Protein AF-A0A398DJ70-F1 (afdb_monomer)

pLDDT: mean 88.64, std 14.44, range [38.03, 98.56]

Organism: NCBI:txid2290917

Structure (mmCIF, N/CA/C/O backbone):
data_AF-A0A398DJ70-F1
#
_entry.id   AF-A0A398DJ70-F1
#
loop_
_atom_site.group_PDB
_atom_site.id
_atom_site.type_symbol
_atom_site.label_atom_id
_atom_site.label_alt_id
_atom_site.label_comp_id
_atom_site.label_asym_id
_atom_site.label_entity_id
_atom_site.label_seq_id
_atom_site.pdbx_PDB_ins_code
_atom_site.Cartn_x
_atom_site.Cartn_y
_atom_site.Cartn_z
_atom_site.occupancy
_atom_site.B_iso_or_equiv
_atom_site.auth_seq_id
_atom_site.auth_com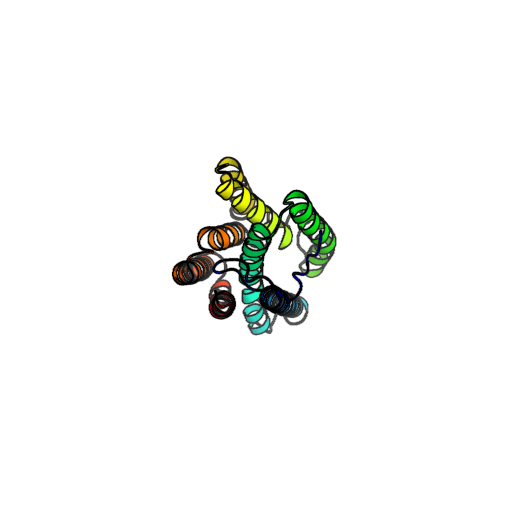p_id
_atom_site.auth_asym_id
_atom_site.auth_atom_id
_atom_site.pdbx_PDB_model_num
ATOM 1 N N . MET A 1 1 ? -34.533 -20.048 39.676 1.00 38.03 1 MET A N 1
ATOM 2 C CA . MET A 1 1 ? -34.667 -21.267 38.851 1.00 38.03 1 MET A CA 1
ATOM 3 C C . MET A 1 1 ? -34.946 -20.786 37.432 1.00 38.03 1 MET A C 1
ATOM 5 O O . MET A 1 1 ? -36.035 -20.296 37.192 1.00 38.03 1 MET A O 1
ATOM 9 N N . SER A 1 2 ? -33.895 -20.448 36.672 1.00 39.00 2 SER A N 1
ATOM 10 C CA . SER A 1 2 ? -33.365 -21.271 35.558 1.00 39.00 2 SER A CA 1
ATOM 11 C C . SER A 1 2 ? -34.455 -21.517 34.502 1.00 39.00 2 SER A C 1
ATOM 13 O O . SER A 1 2 ? -35.429 -22.185 34.813 1.00 39.00 2 SER A O 1
ATOM 15 N N . THR A 1 3 ? -34.379 -20.993 33.280 1.00 38.25 3 THR A N 1
ATOM 16 C CA . THR A 1 3 ? -33.279 -21.229 32.332 1.00 38.25 3 THR A CA 1
ATOM 17 C C . THR A 1 3 ? -33.272 -20.224 31.175 1.00 38.25 3 THR A C 1
ATOM 19 O O . THR A 1 3 ? -34.306 -19.892 30.604 1.00 38.25 3 THR A O 1
ATOM 22 N N . LEU A 1 4 ? -32.053 -19.819 30.822 1.00 45.38 4 LEU A N 1
ATOM 23 C CA . LEU A 1 4 ? -31.610 -19.278 29.538 1.00 45.38 4 LEU A CA 1
ATOM 24 C C . LEU A 1 4 ? -32.081 -20.155 28.365 1.00 45.38 4 LEU A C 1
ATOM 26 O O . LEU A 1 4 ? -32.109 -21.373 28.520 1.00 45.38 4 LEU A O 1
ATOM 30 N N . THR A 1 5 ? -32.320 -19.559 27.193 1.00 39.38 5 THR A N 1
ATOM 31 C CA . THR A 1 5 ? -31.649 -19.922 25.923 1.00 39.38 5 THR A CA 1
ATOM 32 C C . THR A 1 5 ? -31.925 -18.819 24.897 1.00 39.38 5 THR A C 1
ATOM 34 O O . THR A 1 5 ? -32.971 -18.786 24.260 1.00 39.38 5 THR A O 1
ATOM 37 N N . ASN A 1 6 ? -30.963 -17.903 24.774 1.00 45.06 6 ASN A N 1
ATOM 38 C CA . ASN A 1 6 ? -30.659 -17.235 23.513 1.00 45.06 6 ASN A CA 1
ATOM 39 C C . ASN A 1 6 ? -29.860 -18.229 22.669 1.00 45.06 6 ASN A C 1
ATOM 41 O O . ASN A 1 6 ? -28.847 -18.720 23.166 1.00 45.06 6 ASN A O 1
ATOM 45 N N . ALA A 1 7 ? -30.278 -18.488 21.434 1.00 46.16 7 ALA A N 1
ATOM 46 C CA . ALA A 1 7 ? -29.405 -18.944 20.353 1.00 46.16 7 ALA A CA 1
ATOM 47 C C . ALA A 1 7 ? -30.202 -18.963 19.042 1.00 46.16 7 ALA A C 1
ATOM 49 O O . ALA A 1 7 ? -30.671 -20.021 18.643 1.00 46.16 7 ALA A O 1
ATOM 50 N N . ASP A 1 8 ? -30.389 -17.796 18.418 1.00 38.97 8 ASP A N 1
ATOM 51 C CA . ASP A 1 8 ? -30.544 -17.715 16.954 1.00 38.97 8 ASP A CA 1
ATOM 52 C C . ASP A 1 8 ? -30.334 -16.286 16.415 1.00 38.97 8 ASP A C 1
ATOM 54 O O . ASP A 1 8 ? -31.054 -15.792 15.551 1.00 38.97 8 ASP A O 1
ATOM 58 N N . GLU A 1 9 ? -29.309 -15.592 16.919 1.00 39.88 9 GLU A N 1
ATOM 59 C CA . GLU A 1 9 ? -28.794 -14.412 16.219 1.00 39.88 9 GLU A CA 1
ATOM 60 C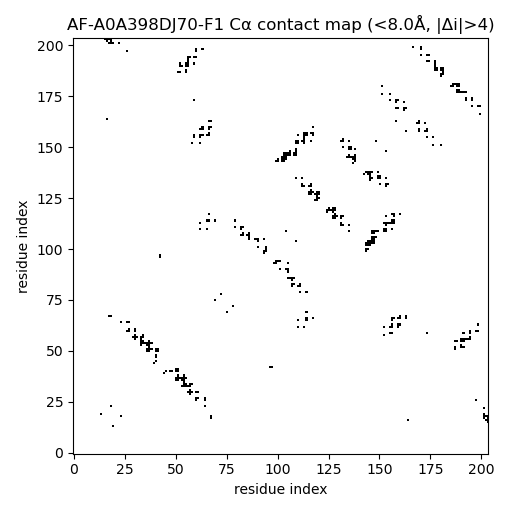 C . GLU A 1 9 ? -27.699 -14.868 15.248 1.00 39.88 9 GLU A C 1
ATOM 62 O O . GLU A 1 9 ? -26.561 -15.146 15.634 1.00 39.88 9 GLU A O 1
ATOM 67 N N . GLY A 1 10 ? -28.087 -14.986 13.972 1.00 39.38 10 GLY A N 1
ATOM 68 C CA . GLY A 1 10 ? -27.178 -15.029 12.825 1.00 39.38 10 GLY A CA 1
ATOM 69 C C . GLY A 1 10 ? -26.239 -13.812 12.790 1.00 39.38 10 GLY A C 1
ATOM 70 O O . GLY A 1 10 ? -26.348 -12.925 13.637 1.00 39.38 10 GLY A O 1
ATOM 71 N N . PRO A 1 11 ? -25.280 -13.774 11.844 1.00 42.38 11 PRO A N 1
ATOM 72 C CA . PRO A 1 11 ? -24.047 -13.005 11.966 1.00 42.38 11 PRO A CA 1
ATOM 73 C C . PRO A 1 11 ? -24.349 -11.561 12.346 1.00 42.38 11 PRO A C 1
ATOM 75 O O . PRO A 1 11 ? -25.010 -10.831 11.607 1.00 42.38 11 PRO A O 1
ATOM 78 N N . SER A 1 12 ? -23.865 -11.198 13.531 1.00 44.19 12 SER A N 1
ATOM 79 C CA . SER A 1 12 ? -23.967 -9.870 14.103 1.00 44.19 12 SER A CA 1
ATOM 80 C C . SER A 1 12 ? -23.630 -8.833 13.039 1.00 44.19 12 SER A C 1
ATOM 82 O O . SER A 1 12 ? -22.520 -8.791 12.507 1.00 44.19 12 SER A O 1
ATOM 84 N N . SER A 1 13 ? -24.616 -8.002 12.709 1.00 41.84 13 SER A N 1
ATOM 85 C CA . SER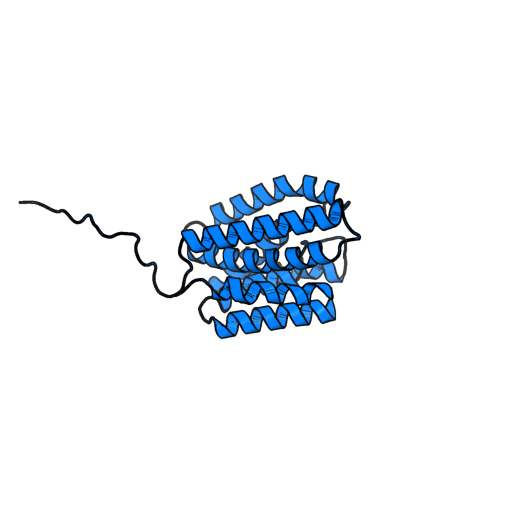 A 1 13 ? -24.428 -6.800 11.911 1.00 41.84 13 SER A CA 1
ATOM 86 C C . SER A 1 13 ? -23.450 -5.893 12.660 1.00 41.84 13 SER A C 1
ATOM 88 O O . SER A 1 13 ? -23.836 -5.126 13.546 1.00 41.84 13 SER A O 1
ATOM 90 N N . LEU A 1 14 ? -22.161 -6.051 12.363 1.00 48.78 14 LEU A N 1
ATOM 91 C CA . LEU A 1 14 ? -21.089 -5.198 12.853 1.00 48.78 14 LEU A CA 1
ATOM 92 C C . LEU A 1 14 ? -21.405 -3.767 12.403 1.00 48.78 14 LEU A C 1
ATOM 94 O O . LEU A 1 14 ? -21.634 -3.513 11.223 1.00 48.78 14 LEU A O 1
ATOM 98 N N . GLY A 1 15 ? -21.511 -2.861 13.374 1.00 47.44 15 GLY A N 1
ATOM 99 C CA . GLY A 1 15 ? -22.123 -1.546 13.211 1.00 47.44 15 GLY A CA 1
ATOM 100 C C . GLY A 1 15 ? -21.574 -0.704 12.054 1.00 47.44 15 GLY A C 1
ATOM 101 O O . GLY A 1 15 ? -20.368 -0.629 11.834 1.00 47.44 15 GLY A O 1
ATOM 102 N N . ASN A 1 16 ? -22.511 -0.036 11.373 1.00 58.88 16 ASN A N 1
ATOM 103 C CA . ASN A 1 16 ? -22.362 1.062 10.418 1.00 58.88 16 ASN A CA 1
ATOM 104 C C . ASN A 1 16 ? -21.069 1.057 9.591 1.00 58.88 16 ASN A C 1
ATOM 106 O O . ASN A 1 16 ? -20.098 1.759 9.884 1.00 58.88 16 ASN A O 1
ATOM 110 N N . GLY A 1 17 ? -21.125 0.365 8.456 1.00 61.00 17 GLY A N 1
ATOM 111 C CA . GLY A 1 17 ? -20.328 0.749 7.304 1.00 61.00 17 GLY A CA 1
ATOM 112 C C . GLY A 1 17 ? -19.040 0.011 7.009 1.00 61.00 17 GLY A C 1
ATOM 113 O O . GLY A 1 17 ? -18.288 0.447 6.129 1.00 61.00 17 GLY A O 1
ATOM 114 N N . GLN A 1 18 ? -18.803 -1.091 7.710 1.00 72.44 18 GLN A N 1
ATOM 115 C CA . GLN A 1 18 ? -17.698 -2.003 7.452 1.00 72.44 18 GLN A CA 1
ATOM 116 C C . GLN A 1 18 ? -18.109 -3.102 6.458 1.00 72.44 18 GLN A C 1
ATOM 118 O O . GLN A 1 18 ? -19.253 -3.550 6.488 1.00 72.44 18 GLN A O 1
ATOM 123 N N . PRO A 1 19 ? -17.196 -3.557 5.577 1.00 80.25 19 PRO A N 1
ATOM 124 C CA . PRO A 1 19 ? -17.476 -4.695 4.713 1.00 80.25 19 PRO A CA 1
ATOM 125 C C . PRO A 1 19 ? -17.696 -5.949 5.560 1.00 80.25 19 PRO A C 1
ATOM 127 O O . PRO A 1 19 ? -16.948 -6.204 6.506 1.00 80.25 19 PRO A O 1
ATOM 130 N N . THR A 1 20 ? -18.679 -6.765 5.181 1.00 84.50 20 THR A N 1
ATOM 131 C CA . THR A 1 20 ? -18.859 -8.103 5.767 1.00 84.50 20 THR A CA 1
ATOM 132 C C . THR A 1 20 ? -17.614 -8.971 5.538 1.00 84.50 20 THR A C 1
ATOM 134 O O . THR A 1 20 ? -16.797 -8.691 4.654 1.00 84.50 20 THR A O 1
ATOM 137 N N . LEU A 1 21 ? -17.461 -10.055 6.307 1.00 85.50 21 LEU A N 1
ATOM 138 C CA . LEU A 1 21 ? -16.335 -10.984 6.135 1.00 85.50 21 LEU A CA 1
ATOM 139 C C . LEU A 1 21 ? -16.267 -11.546 4.707 1.00 85.50 21 LEU A C 1
ATOM 141 O O . LEU A 1 21 ? -15.200 -11.523 4.100 1.00 85.50 21 LEU A O 1
ATOM 145 N N . GLU A 1 22 ? -17.408 -11.944 4.140 1.00 86.56 22 GLU A N 1
ATOM 146 C CA . GLU A 1 22 ? -17.491 -12.461 2.768 1.00 86.56 22 GLU A CA 1
ATOM 147 C C . GLU A 1 22 ? -17.035 -11.426 1.731 1.00 86.56 22 GLU A C 1
ATOM 149 O O . GLU A 1 22 ? -16.245 -11.734 0.839 1.00 86.56 22 GLU A O 1
ATOM 154 N N . GLN A 1 23 ? -17.467 -10.171 1.874 1.00 87.44 23 GLN A N 1
ATOM 155 C CA . GLN A 1 23 ? -17.042 -9.078 0.991 1.00 87.44 23 GLN A CA 1
ATOM 156 C C . GLN A 1 23 ? -15.553 -8.779 1.141 1.00 87.44 23 GLN A C 1
ATOM 158 O O . GLN A 1 23 ? -14.853 -8.563 0.154 1.00 87.44 23 GLN A O 1
ATOM 163 N N . SER A 1 24 ? -15.054 -8.788 2.375 1.00 89.06 24 SER A N 1
ATOM 164 C CA . SER A 1 24 ? -13.638 -8.604 2.675 1.00 89.06 24 SER A CA 1
ATOM 165 C C . SER A 1 24 ? -12.791 -9.691 2.001 1.00 89.06 24 SER A C 1
ATOM 167 O O . SER A 1 24 ? -11.766 -9.398 1.380 1.00 89.06 24 SER A O 1
ATOM 169 N N . ASP A 1 25 ? -13.229 -10.944 2.061 1.00 91.06 25 ASP A N 1
ATOM 170 C CA . ASP A 1 25 ? -12.518 -12.060 1.446 1.00 91.06 25 ASP A CA 1
ATOM 171 C C . ASP A 1 25 ? -12.607 -12.031 -0.085 1.00 91.06 25 ASP A C 1
ATOM 173 O O . ASP A 1 25 ? -11.588 -12.226 -0.752 1.00 91.06 25 ASP A O 1
ATOM 177 N N . ALA A 1 26 ? -13.757 -11.653 -0.652 1.00 90.75 26 ALA A N 1
ATOM 178 C CA . ALA A 1 26 ? -13.900 -11.419 -2.089 1.00 90.75 26 ALA A CA 1
ATOM 179 C C . ALA A 1 26 ? -12.956 -10.310 -2.589 1.00 90.75 26 ALA A C 1
ATOM 181 O O . ALA A 1 26 ? -12.244 -10.495 -3.577 1.00 90.75 26 ALA A O 1
ATOM 182 N N . LEU A 1 27 ? -12.877 -9.176 -1.883 1.00 91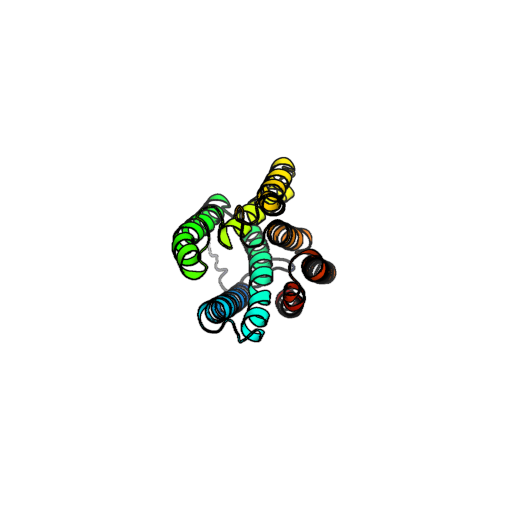.75 27 LEU A N 1
ATOM 183 C CA . LEU A 1 27 ? -11.978 -8.074 -2.242 1.00 91.75 27 LEU A CA 1
ATOM 184 C C . LEU A 1 27 ? -10.499 -8.465 -2.122 1.00 91.75 27 LEU A C 1
ATOM 186 O O . LEU A 1 27 ? -9.702 -8.097 -2.987 1.00 91.75 27 LEU A O 1
ATOM 190 N N . LYS A 1 28 ? -10.118 -9.237 -1.092 1.00 91.62 28 LYS A N 1
ATOM 191 C CA . LYS A 1 28 ? -8.754 -9.789 -0.979 1.00 91.62 28 LYS A CA 1
ATOM 192 C C . LYS A 1 28 ? -8.439 -10.705 -2.154 1.00 91.62 28 LYS A C 1
ATOM 194 O O . LYS A 1 28 ? -7.347 -10.611 -2.706 1.00 91.62 28 LYS A O 1
ATOM 199 N N . LEU A 1 29 ? -9.380 -11.563 -2.547 1.00 93.88 29 LEU A N 1
ATOM 200 C CA . LEU A 1 29 ? -9.194 -12.469 -3.674 1.00 93.88 29 LEU A CA 1
ATOM 201 C C . LEU A 1 29 ? -8.990 -11.692 -4.978 1.00 93.88 29 LEU A C 1
ATOM 203 O O . LEU A 1 29 ? -8.025 -11.958 -5.692 1.00 93.88 29 LEU A O 1
ATOM 207 N N . VAL A 1 30 ? -9.828 -10.686 -5.251 1.00 94.38 30 VAL A N 1
ATOM 208 C CA . VAL A 1 30 ? -9.666 -9.803 -6.420 1.00 94.38 30 VAL A CA 1
ATOM 209 C C . VAL A 1 30 ? -8.303 -9.110 -6.396 1.00 94.38 30 VAL A C 1
ATOM 211 O O . VAL A 1 30 ? -7.624 -9.072 -7.424 1.00 94.38 30 VAL A O 1
ATOM 214 N N . ALA A 1 31 ? -7.862 -8.611 -5.237 1.00 93.69 31 ALA A N 1
ATOM 215 C CA . ALA A 1 31 ? -6.554 -7.977 -5.090 1.00 93.69 31 ALA A CA 1
ATOM 216 C C . ALA A 1 31 ? -5.398 -8.952 -5.376 1.00 93.69 31 ALA A C 1
ATOM 218 O O . ALA A 1 31 ? -4.487 -8.618 -6.132 1.00 93.69 31 ALA A O 1
ATOM 219 N N . ILE A 1 32 ? -5.449 -10.169 -4.826 1.00 94.00 32 ILE A N 1
ATOM 220 C CA . ILE A 1 32 ? -4.421 -11.204 -5.017 1.00 94.00 32 ILE A CA 1
ATOM 221 C C . ILE A 1 32 ? -4.359 -11.653 -6.480 1.00 94.00 32 ILE A C 1
ATOM 223 O O . ILE A 1 32 ? -3.270 -11.721 -7.051 1.00 94.00 32 ILE A O 1
ATOM 227 N N . VAL A 1 33 ? -5.508 -11.923 -7.107 1.00 94.62 33 VAL A N 1
ATOM 228 C CA . VAL A 1 33 ? -5.575 -12.318 -8.522 1.00 94.62 33 VAL A CA 1
ATOM 229 C C . VAL A 1 33 ? -5.040 -11.200 -9.412 1.00 94.62 33 VAL A C 1
ATOM 231 O O . VAL A 1 33 ? -4.179 -11.451 -10.253 1.00 94.62 33 VAL A O 1
ATOM 234 N N . SER A 1 34 ? -5.468 -9.956 -9.183 1.00 93.19 34 SER A N 1
ATOM 235 C CA . SER A 1 34 ? -5.000 -8.799 -9.956 1.00 93.19 34 SER A CA 1
ATOM 236 C C . SER A 1 34 ? -3.490 -8.588 -9.803 1.00 93.19 34 SER A C 1
ATOM 238 O O . SER A 1 34 ? -2.802 -8.361 -10.794 1.00 93.19 34 SER A O 1
ATOM 240 N N . MET A 1 35 ? -2.949 -8.736 -8.587 1.00 94.06 35 MET A N 1
ATOM 241 C CA . MET A 1 35 ? -1.506 -8.635 -8.337 1.00 94.06 35 MET A CA 1
ATOM 242 C C . MET A 1 35 ? -0.720 -9.767 -9.005 1.00 94.06 35 MET A C 1
ATOM 244 O O . MET A 1 35 ? 0.365 -9.555 -9.538 1.00 94.06 35 MET A O 1
ATOM 248 N N . THR A 1 36 ? -1.275 -10.977 -9.008 1.00 91.12 36 THR A N 1
ATOM 249 C CA . THR A 1 36 ? -0.647 -12.128 -9.667 1.00 91.12 36 THR A CA 1
ATOM 250 C C . THR A 1 36 ? -0.585 -11.908 -11.176 1.00 91.12 36 THR A C 1
ATOM 252 O O . THR A 1 36 ? 0.466 -12.113 -11.777 1.00 91.12 36 THR A O 1
ATOM 255 N N . ILE A 1 37 ? -1.675 -11.420 -11.781 1.00 91.69 37 ILE A N 1
ATOM 256 C CA . ILE A 1 37 ? -1.716 -11.043 -13.202 1.00 91.69 37 ILE A CA 1
ATOM 257 C C . ILE A 1 37 ? -0.679 -9.955 -13.504 1.00 91.69 37 ILE A C 1
ATOM 259 O O . ILE A 1 37 ? 0.016 -10.051 -14.514 1.00 91.69 37 ILE A O 1
ATOM 263 N N . ASP A 1 38 ? -0.531 -8.961 -12.623 1.00 90.00 38 ASP A N 1
ATOM 264 C CA . ASP A 1 38 ? 0.481 -7.910 -12.762 1.00 90.00 38 ASP A CA 1
ATOM 265 C C . ASP A 1 38 ? 1.898 -8.474 -12.832 1.00 90.00 38 ASP A C 1
ATOM 267 O O . ASP A 1 38 ? 2.659 -8.133 -13.734 1.00 90.00 38 ASP A O 1
ATOM 271 N N . HIS A 1 39 ? 2.245 -9.346 -11.884 1.00 90.12 39 HIS A N 1
ATOM 272 C CA . HIS A 1 39 ? 3.583 -9.917 -11.773 1.00 90.12 39 HIS A CA 1
ATOM 273 C C . HIS A 1 39 ? 3.868 -10.863 -12.940 1.00 90.12 39 HIS A C 1
ATOM 275 O O . HIS A 1 39 ? 4.916 -10.765 -13.571 1.00 90.12 39 HIS A O 1
ATOM 281 N N . VAL A 1 40 ? 2.910 -11.726 -13.291 1.00 88.62 40 VAL A N 1
ATOM 282 C CA . VAL A 1 40 ? 3.004 -12.593 -14.473 1.00 88.62 40 VAL A CA 1
ATOM 283 C C . VAL A 1 40 ? 3.193 -11.756 -15.738 1.00 88.62 40 VAL A C 1
ATOM 285 O O . VAL A 1 40 ? 4.069 -12.060 -16.545 1.00 88.62 40 VAL A O 1
ATOM 288 N N . GLY A 1 41 ? 2.424 -10.677 -15.897 1.00 87.19 41 GLY A N 1
ATOM 289 C CA . GLY A 1 41 ? 2.556 -9.763 -17.026 1.00 87.19 41 GLY A CA 1
ATOM 290 C C . GLY A 1 41 ? 3.900 -9.044 -17.052 1.00 87.19 41 GLY A C 1
ATOM 291 O O . GLY A 1 41 ? 4.526 -8.964 -18.100 1.00 87.19 41 GLY A O 1
ATOM 292 N N . ALA A 1 42 ? 4.383 -8.567 -15.906 1.00 85.69 42 ALA A N 1
ATOM 293 C CA . ALA A 1 42 ? 5.660 -7.871 -15.811 1.00 85.69 42 ALA A CA 1
ATOM 294 C C . ALA A 1 42 ? 6.865 -8.782 -16.100 1.00 85.69 42 ALA A C 1
ATOM 296 O O . ALA A 1 42 ? 7.844 -8.316 -16.677 1.00 85.69 42 ALA A O 1
ATOM 297 N N . ILE A 1 43 ? 6.791 -10.060 -15.713 1.00 87.50 43 ILE A N 1
ATOM 298 C CA . ILE A 1 43 ? 7.912 -11.007 -15.803 1.00 87.50 43 ILE A CA 1
ATOM 299 C C . ILE A 1 43 ? 7.891 -11.786 -17.124 1.00 87.50 43 ILE A C 1
ATOM 301 O O . ILE A 1 43 ? 8.917 -11.891 -17.790 1.00 87.50 43 ILE A O 1
ATOM 305 N N . LEU A 1 44 ? 6.741 -12.355 -17.509 1.00 88.12 44 LEU A N 1
ATOM 306 C CA . LEU A 1 44 ? 6.642 -13.277 -18.650 1.00 88.12 44 LEU A CA 1
ATOM 307 C C . LEU A 1 44 ? 6.220 -12.590 -19.952 1.00 88.12 44 LEU A C 1
ATOM 309 O O . LEU A 1 44 ? 6.580 -13.056 -21.031 1.00 88.12 44 LEU A O 1
ATOM 313 N N . LEU A 1 45 ? 5.430 -11.516 -19.869 1.00 88.69 45 LEU A N 1
ATOM 314 C CA . LEU A 1 45 ? 4.804 -10.867 -21.026 1.00 88.69 45 LEU A CA 1
ATOM 315 C C . LEU A 1 45 ? 4.919 -9.330 -20.964 1.00 88.69 45 LEU A C 1
ATOM 317 O O . LEU A 1 45 ? 3.900 -8.644 -21.096 1.00 88.69 45 LEU A O 1
ATOM 321 N N . PRO A 1 46 ? 6.128 -8.756 -20.789 1.00 83.62 46 PRO A N 1
ATOM 322 C CA . PRO A 1 46 ? 6.303 -7.318 -20.555 1.00 83.62 46 PRO A CA 1
ATOM 323 C C . PRO A 1 46 ? 5.773 -6.440 -21.701 1.00 83.62 46 PRO A C 1
ATOM 325 O O . PRO A 1 46 ? 5.381 -5.296 -21.480 1.00 83.62 46 PRO A O 1
ATOM 328 N N . GLN A 1 47 ? 5.702 -6.980 -22.921 1.00 85.81 47 GLN A N 1
ATOM 329 C CA . GLN A 1 47 ? 5.107 -6.326 -24.088 1.00 85.81 47 GLN A CA 1
ATOM 330 C C . GLN A 1 47 ? 3.574 -6.174 -24.011 1.00 85.81 47 GLN A C 1
ATOM 332 O O . GLN A 1 47 ? 3.000 -5.357 -24.732 1.00 85.81 47 GLN A O 1
ATOM 337 N N . VAL A 1 48 ? 2.885 -6.927 -23.145 1.00 86.94 48 VAL A N 1
ATOM 338 C CA . VAL A 1 48 ? 1.421 -6.893 -23.001 1.00 86.94 48 VAL A CA 1
ATOM 339 C C . VAL A 1 48 ? 1.029 -5.916 -21.889 1.00 86.94 48 VAL A C 1
ATOM 341 O O . VAL A 1 48 ? 0.698 -6.297 -20.765 1.00 86.94 48 VAL A O 1
ATOM 344 N N . GLY A 1 49 ? 1.028 -4.621 -22.217 1.00 82.00 49 GLY A N 1
ATOM 345 C CA . GLY A 1 49 ? 0.772 -3.540 -21.253 1.00 82.00 49 GLY A CA 1
ATOM 346 C C . GLY A 1 49 ? -0.571 -3.625 -20.507 1.00 82.00 49 GLY A C 1
ATOM 347 O O . GLY A 1 49 ? -0.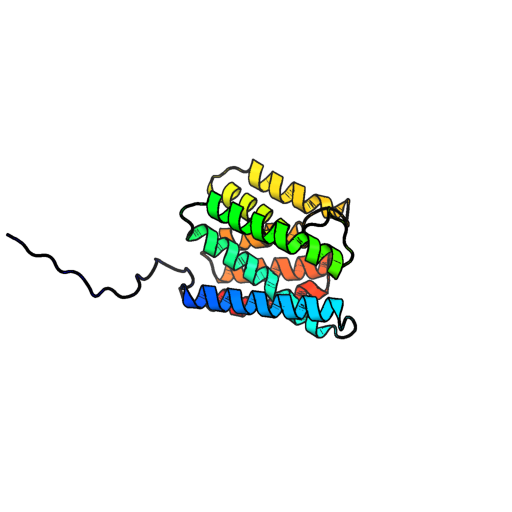664 -3.171 -19.369 1.00 82.00 49 GLY A O 1
ATOM 348 N N . TRP A 1 50 ? -1.597 -4.261 -21.084 1.00 86.81 50 TRP A N 1
ATOM 349 C CA . TRP A 1 50 ? -2.909 -4.425 -20.440 1.00 86.81 50 TRP A CA 1
ATOM 350 C C . TRP A 1 50 ? -2.872 -5.284 -19.165 1.00 86.81 50 TRP A C 1
ATOM 352 O O . TRP A 1 50 ? -3.677 -5.064 -18.263 1.00 86.81 50 TRP A O 1
ATOM 362 N N . LEU A 1 51 ? -1.910 -6.203 -19.025 1.00 86.50 51 LEU A N 1
ATOM 363 C CA . LEU A 1 51 ? -1.759 -6.997 -17.796 1.00 86.50 51 LEU A CA 1
ATOM 364 C C . LEU A 1 51 ? -1.333 -6.116 -16.611 1.00 86.50 51 LEU A C 1
ATOM 366 O O . LEU A 1 51 ? -1.838 -6.272 -15.500 1.00 86.50 51 LEU A O 1
ATOM 370 N N . ARG A 1 52 ? -0.484 -5.113 -16.874 1.00 86.19 52 ARG A N 1
ATOM 371 C CA . ARG A 1 52 ? -0.070 -4.108 -15.881 1.00 86.19 52 ARG A CA 1
ATOM 372 C C . ARG A 1 52 ? -1.237 -3.230 -15.444 1.00 86.19 52 ARG A C 1
ATOM 374 O O . ARG A 1 52 ? -1.310 -2.827 -14.289 1.00 86.19 52 ARG A O 1
ATOM 381 N N . ILE A 1 53 ? -2.149 -2.929 -16.370 1.00 87.62 53 ILE A N 1
ATOM 382 C CA . ILE A 1 53 ? -3.352 -2.124 -16.116 1.00 87.62 53 ILE A CA 1
ATOM 383 C C . ILE A 1 53 ? -4.257 -2.830 -15.104 1.00 87.62 53 ILE A C 1
ATOM 385 O O . ILE A 1 53 ? -4.629 -2.222 -14.102 1.00 87.62 53 ILE A O 1
ATOM 389 N N . ILE A 1 54 ? -4.530 -4.123 -15.314 1.00 88.94 54 ILE A N 1
ATOM 390 C CA . ILE A 1 54 ? -5.298 -4.959 -14.374 1.00 88.94 54 ILE A CA 1
ATOM 391 C C . ILE A 1 54 ? -4.621 -4.963 -12.997 1.00 88.94 54 ILE A C 1
ATOM 393 O O . ILE A 1 54 ? -5.270 -4.772 -11.968 1.00 88.94 54 ILE A O 1
ATOM 397 N N . GLY A 1 55 ? -3.294 -5.078 -12.987 1.00 88.56 55 GLY A N 1
ATOM 398 C CA . GLY A 1 55 ? -2.474 -5.036 -11.785 1.00 88.56 55 GLY A CA 1
ATOM 399 C C . GLY A 1 55 ? -2.636 -3.806 -10.902 1.00 88.56 55 GLY A C 1
ATOM 400 O O . GLY A 1 55 ? -2.566 -3.903 -9.674 1.00 88.56 55 GLY A O 1
ATOM 401 N N . ARG A 1 56 ? -2.901 -2.634 -11.492 1.00 93.62 56 ARG A N 1
ATOM 402 C CA . ARG A 1 56 ? -2.999 -1.373 -10.736 1.00 93.62 56 ARG A CA 1
ATOM 403 C C . ARG A 1 56 ? -4.180 -1.320 -9.776 1.00 93.62 56 ARG A C 1
ATOM 405 O O . ARG A 1 56 ? -4.127 -0.544 -8.823 1.00 93.62 56 ARG A O 1
ATOM 412 N N . VAL A 1 57 ? -5.190 -2.166 -9.976 1.00 94.00 57 VAL A N 1
ATOM 413 C CA . VAL A 1 57 ? -6.347 -2.301 -9.079 1.00 94.00 57 VAL A CA 1
ATOM 414 C C . VAL A 1 57 ? -5.968 -2.961 -7.750 1.00 94.00 57 VAL A C 1
ATOM 416 O O . VAL A 1 57 ? -6.592 -2.686 -6.729 1.00 94.00 57 VAL A O 1
ATOM 419 N N . ALA A 1 58 ? -4.922 -3.790 -7.724 1.00 95.25 58 ALA A N 1
ATOM 420 C CA . ALA A 1 58 ? -4.600 -4.610 -6.562 1.00 95.25 58 ALA A CA 1
ATOM 421 C C . ALA A 1 58 ? -4.201 -3.793 -5.325 1.00 95.25 58 ALA A C 1
ATOM 423 O O . ALA A 1 58 ? -4.709 -4.028 -4.230 1.00 95.25 58 ALA A O 1
ATOM 424 N N . PHE A 1 59 ? -3.299 -2.820 -5.481 1.00 95.75 59 PHE A N 1
ATOM 425 C CA . PHE A 1 59 ? -2.781 -2.065 -4.338 1.00 95.75 59 PHE A CA 1
ATOM 426 C C . PHE A 1 59 ? -3.839 -1.204 -3.622 1.00 95.75 59 PHE A C 1
ATOM 428 O O . PHE A 1 59 ? -3.900 -1.281 -2.397 1.00 95.75 59 PHE A O 1
ATOM 435 N N . PRO A 1 60 ? -4.703 -0.430 -4.312 1.00 96.38 60 PRO A N 1
ATOM 436 C CA . PRO A 1 60 ? -5.801 0.284 -3.654 1.00 96.38 60 PRO A CA 1
ATOM 437 C C . PRO A 1 60 ? -6.730 -0.633 -2.857 1.00 96.38 60 PRO A C 1
ATOM 439 O O . PRO A 1 60 ? -7.143 -0.277 -1.754 1.00 96.38 60 PRO A O 1
ATOM 442 N N . LEU A 1 61 ? -6.996 -1.842 -3.365 1.00 96.31 61 LEU A N 1
ATOM 443 C CA . LEU A 1 61 ? -7.756 -2.847 -2.625 1.00 96.31 61 LEU A CA 1
ATOM 444 C C . LEU A 1 61 ? -7.001 -3.330 -1.387 1.00 96.31 61 LEU A C 1
ATOM 446 O O . LEU A 1 61 ? -7.596 -3.408 -0.315 1.00 96.31 61 LEU A O 1
ATOM 450 N N . PHE A 1 62 ? -5.694 -3.589 -1.481 1.00 97.06 62 PHE A N 1
ATOM 451 C CA . PHE A 1 62 ? -4.886 -3.908 -0.301 1.00 97.06 62 PHE A CA 1
ATOM 452 C C . PHE A 1 62 ? -4.858 -2.763 0.717 1.00 97.06 62 PHE A C 1
ATOM 454 O O . PHE A 1 62 ? -4.954 -3.032 1.909 1.00 97.06 62 PHE A O 1
ATOM 461 N N . ALA A 1 63 ? -4.785 -1.504 0.281 1.00 97.38 63 ALA A N 1
ATOM 462 C CA . ALA A 1 63 ? -4.821 -0.334 1.158 1.00 97.38 63 ALA A CA 1
ATOM 463 C C . ALA A 1 63 ? -6.175 -0.193 1.879 1.00 97.38 63 ALA A C 1
ATOM 465 O O . ALA A 1 63 ? -6.215 0.026 3.092 1.00 97.38 63 ALA A O 1
ATOM 466 N N . TYR A 1 64 ? -7.283 -0.390 1.159 1.00 95.88 64 TYR A N 1
ATOM 467 C CA . TYR A 1 64 ? -8.624 -0.429 1.744 1.00 95.88 64 TYR A CA 1
ATOM 468 C C . TYR A 1 64 ? -8.766 -1.572 2.760 1.00 95.88 64 TYR A C 1
ATOM 470 O O . TYR A 1 64 ? -9.201 -1.357 3.892 1.00 95.88 64 TYR A O 1
ATOM 478 N N . GLN A 1 65 ? -8.315 -2.773 2.394 1.00 95.25 65 GLN A N 1
ATOM 479 C CA . GLN A 1 65 ? -8.357 -3.947 3.265 1.00 95.25 65 GLN A CA 1
ATOM 480 C C . GLN A 1 65 ? -7.410 -3.834 4.462 1.00 95.25 65 GLN A C 1
ATOM 482 O O . GLN A 1 65 ? -7.703 -4.383 5.524 1.00 95.25 65 GLN A O 1
ATOM 487 N N . LEU A 1 66 ? -6.311 -3.085 4.339 1.00 96.75 66 LEU A N 1
ATOM 488 C CA . LEU A 1 66 ? -5.426 -2.766 5.453 1.00 96.75 66 LEU A CA 1
ATOM 489 C C . LEU A 1 66 ? -6.174 -1.946 6.509 1.00 96.75 66 LEU A C 1
ATOM 491 O O . LEU A 1 66 ? -6.147 -2.312 7.686 1.00 96.75 66 LEU A O 1
ATOM 495 N N . ALA A 1 67 ? -6.873 -0.891 6.075 1.00 95.50 67 ALA A N 1
ATOM 496 C CA . ALA A 1 67 ? -7.696 -0.043 6.932 1.00 95.50 67 ALA A CA 1
ATOM 497 C C . ALA A 1 67 ? -8.865 -0.821 7.556 1.00 95.50 67 ALA A C 1
ATOM 499 O O . ALA A 1 67 ? -9.041 -0.783 8.774 1.00 95.50 67 ALA A O 1
ATOM 500 N N . ALA A 1 68 ? -9.604 -1.600 6.757 1.00 93.19 68 ALA A N 1
ATOM 501 C CA . ALA A 1 68 ? -10.668 -2.466 7.263 1.00 93.19 68 ALA A CA 1
ATOM 502 C C . ALA A 1 68 ? -10.124 -3.463 8.301 1.00 93.19 68 ALA A C 1
ATOM 504 O O . ALA A 1 68 ? -10.677 -3.602 9.389 1.00 93.19 68 ALA A O 1
ATOM 505 N N . GLY A 1 69 ? -9.002 -4.122 8.006 1.00 92.81 69 GLY A N 1
ATOM 506 C CA . GLY A 1 69 ? -8.363 -5.080 8.907 1.00 92.81 69 GLY A CA 1
ATOM 507 C C . GLY A 1 69 ? -7.852 -4.454 10.206 1.00 92.81 69 GLY A C 1
ATOM 508 O O . GLY A 1 69 ? -7.897 -5.114 11.244 1.00 92.81 69 GLY A O 1
ATOM 509 N N . TYR A 1 70 ? -7.404 -3.194 10.169 1.00 94.88 70 TYR A N 1
ATOM 510 C CA . TYR A 1 70 ? -7.025 -2.439 11.366 1.00 94.88 70 TYR A CA 1
ATOM 511 C C . TYR A 1 70 ? -8.240 -2.194 12.266 1.00 94.88 70 TYR A C 1
ATOM 513 O O . TYR A 1 70 ? -8.176 -2.501 13.451 1.00 94.88 70 TYR A O 1
ATOM 521 N N . LEU A 1 71 ? -9.362 -1.748 11.692 1.00 90.94 71 LEU A N 1
ATOM 522 C CA . LEU A 1 71 ? -10.596 -1.465 12.434 1.00 90.94 71 LEU A CA 1
ATOM 523 C C . LEU A 1 71 ? -11.218 -2.706 13.101 1.00 90.94 71 LEU A C 1
ATOM 525 O O . LEU A 1 71 ? -11.860 -2.578 14.138 1.00 90.94 71 LEU A O 1
ATOM 529 N N . HIS A 1 72 ? -11.027 -3.901 12.534 1.00 87.50 72 HIS A N 1
ATOM 530 C CA . HIS A 1 72 ? -11.527 -5.161 13.111 1.00 87.50 72 HIS A CA 1
ATOM 531 C C . HIS A 1 72 ? -10.530 -5.840 14.068 1.00 87.50 72 HIS A C 1
ATOM 533 O O . HIS A 1 72 ? -10.883 -6.736 14.842 1.00 87.50 72 HIS A O 1
ATOM 539 N N . THR A 1 73 ? -9.248 -5.482 13.985 1.00 88.75 73 THR A N 1
ATOM 540 C CA . THR A 1 73 ? -8.189 -6.161 14.731 1.00 88.75 73 THR A CA 1
ATOM 541 C C . THR A 1 73 ? -8.194 -5.733 16.193 1.00 88.75 73 THR A C 1
ATOM 543 O O . THR A 1 73 ? -8.011 -4.570 16.519 1.00 88.75 73 THR A O 1
ATOM 546 N N . HIS A 1 74 ? -8.262 -6.715 17.091 1.00 84.38 74 HIS A N 1
ATOM 547 C CA . HIS A 1 74 ? -8.115 -6.489 18.533 1.00 84.38 74 HIS A CA 1
ATOM 548 C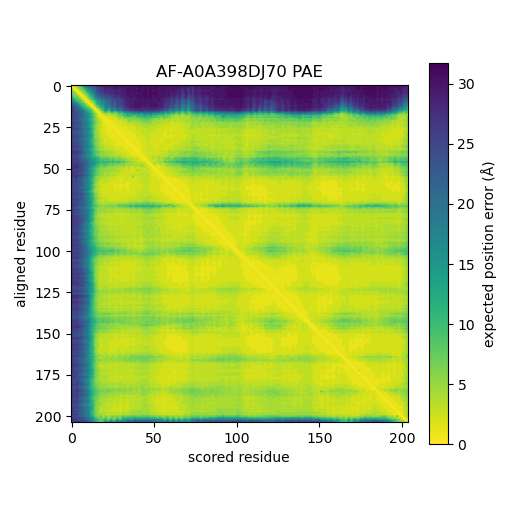 C . HIS A 1 74 ? -6.647 -6.517 18.996 1.00 84.38 74 HIS A C 1
ATOM 550 O O . HIS A 1 74 ? -6.319 -6.075 20.092 1.00 84.38 74 HIS A O 1
ATOM 556 N N . ASN A 1 75 ? -5.740 -7.066 18.178 1.00 93.31 75 ASN A N 1
ATOM 557 C CA . ASN A 1 75 ? -4.322 -7.198 18.505 1.00 93.31 75 ASN A CA 1
ATOM 558 C C . ASN A 1 75 ? -3.434 -6.751 17.336 1.00 93.31 75 ASN A C 1
ATOM 560 O O . ASN A 1 75 ? -3.130 -7.529 16.424 1.00 93.31 75 ASN A O 1
ATOM 564 N N . LEU A 1 76 ? -2.994 -5.493 17.398 1.00 93.75 76 LEU A N 1
ATOM 565 C CA . LEU A 1 76 ? -2.152 -4.875 16.376 1.00 93.75 76 LEU A CA 1
ATOM 566 C C . LEU A 1 76 ? -0.801 -5.586 16.211 1.00 93.75 76 LEU A C 1
ATOM 568 O O . LEU A 1 76 ? -0.339 -5.759 15.088 1.00 93.75 76 LEU A O 1
ATOM 572 N N . SER A 1 77 ? -0.190 -6.057 17.303 1.00 93.94 77 SER A N 1
ATOM 573 C CA . SER A 1 77 ? 1.111 -6.741 17.257 1.00 93.94 77 SER A CA 1
ATOM 574 C C . SER A 1 77 ? 1.053 -8.009 16.402 1.00 93.94 77 SER A C 1
ATOM 576 O O . SER A 1 77 ? 1.900 -8.213 15.533 1.00 93.94 77 SER A O 1
ATOM 578 N N . ARG A 1 78 ? -0.001 -8.821 16.558 1.00 94.69 78 ARG A N 1
ATOM 579 C CA . ARG A 1 78 ? -0.217 -10.001 15.707 1.00 94.69 78 ARG A CA 1
ATOM 580 C C . ARG A 1 78 ? -0.448 -9.619 14.248 1.00 94.69 78 ARG A C 1
ATOM 582 O O . ARG A 1 78 ? -0.044 -10.368 13.365 1.00 94.69 78 ARG A O 1
ATOM 589 N N . TYR A 1 79 ? -1.099 -8.488 13.982 1.00 95.38 79 TYR A N 1
ATOM 590 C CA . TYR A 1 79 ? -1.320 -8.027 12.614 1.00 95.38 79 TYR A CA 1
ATOM 591 C C . TYR A 1 79 ? -0.014 -7.592 11.939 1.00 95.38 79 TYR A C 1
ATOM 593 O O . TYR A 1 79 ? 0.302 -8.082 10.854 1.00 95.38 79 TYR A O 1
ATOM 601 N N . VAL A 1 80 ? 0.787 -6.774 12.626 1.00 96.94 80 VAL A N 1
ATOM 602 C CA . VAL A 1 80 ? 2.133 -6.379 12.185 1.00 96.94 80 VAL A CA 1
ATOM 603 C C . VAL A 1 80 ? 3.001 -7.612 11.940 1.00 96.94 80 VAL A C 1
ATOM 605 O O . VAL A 1 80 ? 3.618 -7.721 10.885 1.00 96.94 80 VAL A O 1
ATOM 608 N N . LEU A 1 81 ? 3.001 -8.575 12.868 1.00 97.06 81 LEU A N 1
ATOM 609 C CA . LEU A 1 81 ? 3.789 -9.800 12.738 1.00 97.06 81 LEU A CA 1
ATOM 610 C C . LEU A 1 81 ? 3.386 -10.617 11.504 1.00 97.06 81 LEU A C 1
ATOM 612 O O . LEU A 1 81 ? 4.260 -11.063 10.768 1.00 97.06 81 LEU A O 1
ATOM 616 N N . ARG A 1 82 ? 2.083 -10.786 11.236 1.00 95.75 82 ARG A N 1
ATOM 617 C CA . ARG A 1 82 ? 1.618 -11.488 10.027 1.00 95.75 82 ARG A CA 1
ATOM 618 C C . ARG A 1 82 ? 2.107 -10.801 8.753 1.00 95.75 82 ARG A C 1
ATOM 620 O O . ARG A 1 82 ? 2.610 -11.483 7.868 1.00 95.75 82 ARG A O 1
ATOM 627 N N . LEU A 1 83 ? 1.986 -9.474 8.668 1.00 96.19 83 LEU A N 1
ATOM 628 C CA . LEU A 1 83 ? 2.472 -8.710 7.512 1.00 96.19 83 LEU A CA 1
ATOM 629 C C . LEU A 1 83 ? 3.993 -8.819 7.358 1.00 96.19 83 LEU A C 1
ATOM 631 O O . LEU A 1 83 ? 4.473 -9.011 6.247 1.00 96.19 83 LEU A O 1
ATOM 635 N N . ALA A 1 84 ? 4.744 -8.748 8.459 1.00 97.31 84 ALA A N 1
ATOM 636 C CA . ALA A 1 84 ? 6.198 -8.866 8.445 1.00 97.31 84 ALA A CA 1
ATOM 637 C C . ALA A 1 84 ? 6.665 -10.260 8.008 1.00 97.31 84 ALA A C 1
ATOM 639 O O . ALA A 1 84 ? 7.562 -10.360 7.178 1.00 97.31 84 ALA A O 1
ATOM 640 N N . ILE A 1 85 ? 6.037 -11.331 8.505 1.00 97.75 85 ILE A N 1
ATOM 641 C CA . ILE A 1 85 ? 6.361 -12.706 8.102 1.00 97.75 85 ILE A CA 1
ATOM 642 C C . ILE A 1 85 ? 6.116 -12.890 6.602 1.00 97.75 85 ILE A C 1
ATOM 644 O O . ILE A 1 85 ? 7.019 -13.321 5.888 1.00 97.75 85 ILE A O 1
ATOM 648 N N . TRP A 1 86 ? 4.932 -12.518 6.103 1.00 96.00 86 TRP A N 1
ATOM 649 C CA . TRP A 1 86 ? 4.630 -12.628 4.673 1.00 96.00 86 TRP A CA 1
ATOM 650 C C . TRP A 1 86 ? 5.534 -11.741 3.816 1.00 96.00 86 TRP A C 1
ATOM 652 O O . TRP A 1 86 ? 5.994 -12.180 2.765 1.00 96.00 86 TRP A O 1
ATOM 662 N N . GLY A 1 87 ? 5.863 -10.541 4.296 1.00 95.19 87 GLY A N 1
ATOM 663 C CA . GLY A 1 87 ? 6.822 -9.651 3.654 1.00 95.19 87 GLY A CA 1
ATOM 664 C C . GLY A 1 87 ? 8.212 -10.266 3.539 1.00 95.19 87 GLY A C 1
ATOM 665 O O . GLY A 1 87 ? 8.783 -10.251 2.454 1.00 95.19 87 GLY A O 1
ATOM 666 N N . LEU A 1 88 ? 8.733 -10.863 4.611 1.00 96.12 88 LEU A N 1
ATOM 667 C CA . LEU A 1 88 ? 10.044 -11.517 4.608 1.00 96.12 88 LEU A CA 1
ATOM 668 C C . LEU A 1 88 ? 10.078 -12.749 3.701 1.00 96.12 88 LEU A C 1
ATOM 670 O O . LEU A 1 88 ? 11.056 -12.940 2.984 1.00 96.12 88 LEU A O 1
ATOM 674 N N . ILE A 1 89 ? 9.010 -13.553 3.690 1.00 95.88 89 ILE A N 1
ATOM 675 C CA . ILE A 1 89 ? 8.892 -14.720 2.803 1.00 95.88 89 ILE A CA 1
ATOM 676 C C . ILE A 1 89 ? 8.830 -14.280 1.333 1.00 95.88 89 ILE A C 1
ATOM 678 O O . ILE A 1 89 ? 9.483 -14.877 0.479 1.00 95.88 89 ILE A O 1
ATOM 682 N N . ALA A 1 90 ? 8.071 -13.225 1.028 1.00 93.56 90 ALA A N 1
ATOM 683 C CA . ALA A 1 90 ? 7.906 -12.729 -0.335 1.00 93.56 90 ALA A CA 1
ATOM 684 C C . ALA A 1 90 ? 9.121 -11.935 -0.845 1.00 93.56 90 ALA A C 1
ATOM 686 O O . ALA A 1 90 ? 9.322 -11.846 -2.053 1.00 93.56 90 ALA A O 1
ATOM 687 N N . GLN A 1 91 ? 9.941 -11.356 0.039 1.00 94.69 91 GLN A N 1
ATOM 688 C CA . GLN A 1 91 ? 11.080 -10.510 -0.333 1.00 94.69 91 GLN A CA 1
ATOM 689 C C . GLN A 1 91 ? 12.095 -11.189 -1.272 1.00 94.69 91 GLN A C 1
ATOM 691 O O . GLN A 1 91 ? 12.389 -10.596 -2.309 1.00 94.69 91 GLN A O 1
ATOM 696 N N . PRO A 1 92 ? 12.621 -12.402 -1.002 1.00 94.00 92 PRO A N 1
ATOM 697 C CA . PRO A 1 92 ? 13.567 -13.047 -1.916 1.00 94.00 92 PRO A CA 1
ATOM 698 C C . PRO A 1 92 ? 12.937 -13.355 -3.279 1.00 94.00 92 PRO A C 1
ATOM 700 O O . PRO A 1 92 ? 13.589 -13.183 -4.306 1.00 94.00 92 PRO A O 1
ATOM 703 N N . ILE A 1 93 ? 11.659 -13.748 -3.301 1.00 92.25 93 ILE A N 1
ATOM 704 C CA . ILE A 1 93 ? 10.919 -14.004 -4.543 1.00 92.25 93 ILE A CA 1
ATOM 705 C C . ILE A 1 93 ? 10.795 -12.707 -5.345 1.00 92.25 93 ILE A C 1
ATOM 707 O O . ILE A 1 93 ? 11.114 -12.693 -6.528 1.00 92.25 93 ILE A O 1
ATOM 711 N N . TYR A 1 94 ? 10.403 -11.609 -4.694 1.00 91.62 94 TYR A N 1
ATOM 712 C CA . TYR A 1 94 ? 10.305 -10.284 -5.306 1.00 91.62 94 TYR A CA 1
ATOM 713 C C . TYR A 1 94 ? 11.655 -9.815 -5.877 1.00 91.62 94 TYR A C 1
ATOM 715 O O . TYR A 1 94 ? 11.720 -9.362 -7.018 1.00 91.62 94 TYR A O 1
ATOM 723 N N . MET A 1 95 ? 12.748 -10.004 -5.131 1.00 92.88 95 MET A N 1
ATOM 724 C CA . MET A 1 95 ? 14.101 -9.656 -5.579 1.00 92.88 95 MET A CA 1
ATOM 725 C C . MET A 1 95 ? 14.527 -10.425 -6.829 1.00 92.88 95 MET A C 1
ATOM 727 O O . MET A 1 95 ? 15.036 -9.819 -7.768 1.00 92.88 95 MET A O 1
ATOM 731 N N . ILE A 1 96 ? 14.313 -11.743 -6.856 1.00 91.69 96 ILE A N 1
ATOM 732 C CA . ILE A 1 96 ? 14.678 -12.587 -8.002 1.00 91.69 96 ILE A CA 1
ATOM 733 C C . ILE A 1 96 ? 13.791 -12.261 -9.207 1.00 91.69 96 ILE A C 1
ATOM 735 O O . ILE A 1 96 ? 14.292 -12.122 -10.318 1.00 91.69 96 ILE A O 1
ATOM 739 N N . ALA A 1 97 ? 12.486 -12.108 -8.982 1.00 88.81 97 ALA A N 1
ATOM 740 C CA . ALA A 1 97 ? 11.500 -11.880 -10.030 1.00 88.81 97 ALA A CA 1
ATOM 741 C C . ALA A 1 97 ? 11.689 -10.542 -10.761 1.00 88.81 97 ALA A C 1
ATOM 743 O O . ALA A 1 97 ? 11.556 -10.492 -11.981 1.00 88.81 97 ALA A O 1
ATOM 744 N N . PHE A 1 98 ? 12.004 -9.469 -10.030 1.00 87.38 98 PHE A N 1
ATOM 745 C CA . PHE A 1 98 ? 12.121 -8.117 -10.591 1.00 87.38 98 PHE A CA 1
ATOM 746 C C . PHE A 1 98 ? 13.564 -7.606 -10.687 1.00 87.38 98 PHE A C 1
ATOM 748 O O . PHE A 1 98 ? 13.785 -6.478 -11.122 1.00 87.38 98 PHE A O 1
ATOM 755 N N . GLY A 1 99 ? 14.554 -8.405 -10.276 1.00 88.50 99 GLY A N 1
ATOM 756 C CA . GLY A 1 99 ? 15.966 -8.013 -10.297 1.00 88.50 99 GLY A CA 1
ATOM 757 C C . GLY A 1 99 ? 16.289 -6.823 -9.386 1.00 88.50 99 GLY A C 1
ATOM 758 O O . GLY A 1 99 ? 17.216 -6.061 -9.668 1.00 88.50 99 GLY A O 1
ATOM 759 N N . VAL A 1 100 ? 15.514 -6.625 -8.316 1.00 89.12 100 VAL A N 1
ATOM 760 C CA . VAL A 1 100 ? 15.654 -5.473 -7.412 1.00 89.12 100 VAL A CA 1
ATOM 761 C C . VAL A 1 100 ? 16.626 -5.749 -6.266 1.00 89.12 100 VAL A C 1
ATOM 763 O O . VAL A 1 100 ? 16.898 -6.891 -5.889 1.00 89.12 100 VAL A O 1
ATOM 766 N N . ARG A 1 101 ? 17.170 -4.675 -5.684 1.00 90.19 101 ARG A N 1
ATOM 767 C CA . ARG A 1 101 ? 18.115 -4.770 -4.564 1.00 90.19 101 ARG A CA 1
ATOM 768 C C . ARG A 1 101 ? 17.389 -5.165 -3.268 1.00 90.19 101 ARG A C 1
ATOM 770 O O . ARG A 1 101 ? 16.212 -4.852 -3.121 1.00 90.19 101 ARG A O 1
ATOM 777 N N . PRO A 1 102 ? 18.091 -5.745 -2.271 1.00 88.19 102 PRO A N 1
ATOM 778 C CA . PRO A 1 102 ? 17.489 -6.096 -0.977 1.00 88.19 102 PRO A CA 1
ATOM 779 C C . PRO A 1 102 ? 16.811 -4.922 -0.254 1.00 88.19 102 PRO A C 1
ATOM 781 O O . PRO A 1 102 ? 15.875 -5.115 0.513 1.00 88.19 102 PRO A O 1
ATOM 784 N N . TRP A 1 103 ? 17.290 -3.704 -0.511 1.00 88.94 103 TRP A N 1
ATOM 785 C CA . TRP A 1 103 ? 16.793 -2.459 0.078 1.00 88.94 103 TRP A CA 1
ATOM 786 C C . TRP A 1 103 ? 15.530 -1.914 -0.604 1.00 88.94 103 TRP A C 1
ATOM 788 O O . TRP A 1 103 ? 14.951 -0.939 -0.125 1.00 88.94 103 TRP A O 1
ATOM 798 N N . THR A 1 104 ? 15.109 -2.523 -1.716 1.00 92.06 104 THR A N 1
ATOM 799 C CA . THR A 1 104 ? 13.817 -2.284 -2.363 1.00 92.06 104 THR A CA 1
ATOM 800 C C . THR A 1 104 ? 12.811 -3.264 -1.768 1.00 92.06 104 THR A C 1
ATOM 802 O O . THR A 1 104 ? 12.795 -4.450 -2.103 1.00 92.06 104 THR A O 1
ATOM 805 N N . LEU A 1 105 ? 12.018 -2.792 -0.813 1.00 93.88 105 LEU A N 1
ATOM 806 C CA . LEU A 1 105 ? 11.062 -3.628 -0.095 1.00 93.88 105 LEU A CA 1
ATOM 807 C C . LEU A 1 105 ? 9.838 -3.887 -0.969 1.00 93.88 105 LEU A C 1
ATOM 809 O O . LEU A 1 105 ? 9.353 -2.981 -1.643 1.00 93.88 105 LEU A O 1
ATOM 813 N N . ASN A 1 106 ? 9.302 -5.101 -0.898 1.00 94.94 106 ASN A N 1
ATOM 814 C CA . ASN A 1 106 ? 8.054 -5.453 -1.569 1.00 94.94 106 ASN A CA 1
ATOM 815 C C . ASN A 1 106 ? 6.838 -4.672 -1.024 1.00 94.94 106 ASN A C 1
ATOM 817 O O . ASN A 1 106 ? 6.926 -3.884 -0.074 1.00 94.94 106 ASN A O 1
ATOM 821 N N . ILE A 1 107 ? 5.665 -4.951 -1.596 1.00 95.12 107 ILE A N 1
ATOM 822 C CA . ILE A 1 107 ? 4.382 -4.364 -1.188 1.00 95.12 107 ILE A CA 1
ATOM 823 C C . ILE A 1 107 ? 4.109 -4.435 0.325 1.00 95.12 107 ILE A C 1
ATOM 825 O O . ILE A 1 107 ? 3.552 -3.491 0.888 1.00 95.12 107 ILE A O 1
ATOM 829 N N . PHE A 1 108 ? 4.517 -5.504 1.019 1.00 96.56 108 PHE A N 1
ATOM 830 C CA . PHE A 1 108 ? 4.306 -5.615 2.465 1.00 96.56 108 PHE A CA 1
ATOM 831 C C . PHE A 1 108 ? 5.103 -4.566 3.242 1.00 96.56 108 PHE A C 1
ATOM 833 O O . PHE A 1 108 ? 4.631 -4.101 4.277 1.00 96.56 108 PHE A O 1
ATOM 840 N N . GLY A 1 109 ? 6.258 -4.133 2.728 1.00 96.81 109 GLY A N 1
ATOM 841 C CA . GLY A 1 109 ? 6.994 -2.990 3.267 1.00 96.81 109 GLY A CA 1
ATOM 842 C C . GLY A 1 109 ? 6.160 -1.707 3.228 1.00 96.81 109 GLY A C 1
ATOM 843 O O . GLY A 1 109 ? 6.066 -1.003 4.234 1.00 96.81 109 GLY A O 1
ATOM 844 N N . THR A 1 110 ? 5.476 -1.438 2.109 1.00 97.31 110 THR A N 1
ATOM 845 C CA . THR A 1 110 ? 4.526 -0.318 2.024 1.00 97.31 110 THR A CA 1
ATOM 846 C C . THR A 1 110 ? 3.382 -0.482 3.021 1.00 97.31 110 THR A C 1
ATOM 848 O O . THR A 1 110 ? 3.054 0.466 3.729 1.00 97.31 110 THR A O 1
ATOM 851 N N . LEU A 1 111 ? 2.781 -1.673 3.103 1.00 97.94 111 LEU A N 1
ATOM 852 C CA . LEU A 1 111 ? 1.646 -1.933 3.993 1.00 97.94 111 LEU A CA 1
ATOM 853 C C . LEU A 1 111 ? 2.022 -1.796 5.473 1.00 97.94 111 LEU A C 1
ATOM 855 O O . LEU A 1 111 ? 1.226 -1.278 6.249 1.00 97.94 111 LEU A O 1
ATOM 859 N N . LEU A 1 112 ? 3.230 -2.198 5.873 1.00 98.31 112 LEU A N 1
ATOM 860 C CA . LEU A 1 112 ? 3.732 -2.008 7.237 1.00 98.31 112 LEU A CA 1
ATOM 861 C C . LEU A 1 112 ? 3.884 -0.524 7.586 1.00 98.31 112 LEU A C 1
ATOM 863 O O . LEU A 1 112 ? 3.467 -0.105 8.666 1.00 98.31 112 LEU A O 1
ATOM 867 N N . LEU A 1 113 ? 4.427 0.283 6.671 1.00 98.44 113 LEU A N 1
ATOM 868 C CA . LEU A 1 113 ? 4.517 1.735 6.857 1.00 98.44 113 LEU A CA 1
ATOM 869 C C . LEU A 1 113 ? 3.130 2.390 6.850 1.00 98.44 113 LEU A C 1
ATOM 871 O O . LEU A 1 113 ? 2.856 3.254 7.679 1.00 98.44 113 LEU A O 1
ATOM 875 N N . GLY A 1 114 ? 2.228 1.941 5.975 1.00 98.38 114 GLY A N 1
ATOM 876 C CA . GLY A 1 114 ? 0.825 2.352 5.965 1.00 98.38 114 GLY A CA 1
ATOM 877 C C . GLY A 1 114 ? 0.127 2.045 7.290 1.00 98.38 114 GLY A C 1
ATOM 878 O O . GLY A 1 114 ? -0.546 2.907 7.846 1.00 98.38 114 GLY A O 1
ATOM 879 N N . LEU A 1 115 ? 0.348 0.854 7.848 1.00 98.31 115 LEU A N 1
ATOM 880 C CA . LEU A 1 115 ? -0.206 0.439 9.135 1.00 98.31 115 LEU A CA 1
ATOM 881 C C . LEU A 1 115 ? 0.364 1.268 10.294 1.00 98.31 115 LEU A C 1
ATOM 883 O O . LEU A 1 115 ? -0.384 1.657 11.189 1.00 98.31 115 LEU A O 1
ATOM 887 N N . LEU A 1 116 ? 1.663 1.586 10.259 1.00 98.50 116 LEU A N 1
ATOM 888 C CA . LEU A 1 116 ? 2.300 2.491 11.218 1.00 98.50 116 LEU A CA 1
ATOM 889 C C . LEU A 1 116 ? 1.697 3.902 11.147 1.00 98.50 116 LEU A C 1
ATOM 891 O O . LEU A 1 116 ? 1.434 4.501 12.189 1.00 98.50 116 LEU A O 1
ATOM 895 N N . ALA A 1 117 ? 1.447 4.417 9.939 1.00 98.56 117 ALA A N 1
ATOM 896 C CA . ALA A 1 117 ? 0.807 5.715 9.740 1.00 98.56 117 ALA A CA 1
ATOM 897 C C . ALA A 1 117 ? -0.638 5.723 10.260 1.00 98.56 117 ALA A C 1
ATOM 899 O O . ALA A 1 117 ? -1.023 6.652 10.965 1.00 98.56 117 ALA A O 1
ATOM 900 N N . ILE A 1 118 ? -1.416 4.676 9.972 1.00 98.38 118 ILE A N 1
ATOM 901 C CA . ILE A 1 118 ? -2.785 4.508 10.480 1.00 98.38 118 ILE A CA 1
ATOM 902 C C . ILE A 1 118 ? -2.792 4.491 12.010 1.00 98.38 118 ILE A C 1
ATOM 904 O O . ILE A 1 118 ? -3.493 5.286 12.630 1.00 98.38 118 ILE A O 1
ATOM 908 N N . TRP A 1 119 ? -1.965 3.642 12.623 1.00 98.06 119 TRP A N 1
ATOM 909 C CA . TRP A 1 119 ? -1.853 3.568 14.079 1.00 98.06 119 TRP A CA 1
ATOM 910 C C . TRP A 1 119 ? -1.426 4.905 14.694 1.00 98.06 119 TRP A C 1
ATOM 912 O O . TRP A 1 119 ? -1.979 5.339 15.708 1.00 98.06 119 TRP A O 1
ATOM 922 N N . GLY A 1 120 ? -0.457 5.574 14.061 1.00 98.00 120 GLY A N 1
ATOM 923 C CA . GLY A 1 120 ? 0.021 6.889 14.462 1.00 98.00 120 GLY A CA 1
ATOM 924 C C . GLY A 1 120 ? -1.084 7.939 14.436 1.00 98.00 120 GLY A C 1
ATOM 925 O O . GLY A 1 120 ? -1.236 8.689 15.397 1.00 98.00 120 GLY A O 1
ATOM 926 N N . TRP A 1 121 ? -1.881 7.967 13.370 1.00 97.94 121 TRP A N 1
ATOM 927 C CA . TRP A 1 121 ? -3.024 8.865 13.240 1.00 97.94 121 TRP A CA 1
ATOM 928 C C . TRP A 1 121 ? -4.083 8.593 14.315 1.00 97.94 121 TRP A C 1
ATOM 930 O O . TRP A 1 121 ? -4.474 9.504 15.043 1.00 97.94 121 TRP A O 1
ATOM 940 N N . ASP A 1 122 ? -4.490 7.332 14.456 1.00 96.94 122 ASP A N 1
ATOM 941 C CA . ASP A 1 122 ? -5.530 6.878 15.384 1.00 96.94 122 ASP A CA 1
ATOM 942 C C . ASP A 1 122 ? -5.202 7.220 16.850 1.00 96.94 122 ASP A C 1
ATOM 944 O O . ASP A 1 122 ? -6.033 7.734 17.594 1.00 96.94 122 ASP A O 1
ATOM 948 N N . HIS A 1 123 ? -3.936 7.057 17.249 1.00 96.88 123 HIS A N 1
ATOM 949 C CA . HIS A 1 123 ? -3.472 7.343 18.611 1.00 96.88 123 HIS A CA 1
ATOM 950 C C . HIS A 1 123 ? -2.936 8.775 18.794 1.00 96.88 123 HIS A C 1
ATOM 952 O O . HIS A 1 123 ? -2.315 9.070 19.819 1.00 96.88 123 HIS A O 1
ATOM 958 N N . ARG A 1 124 ? -3.118 9.665 17.804 1.00 97.19 124 ARG A N 1
ATOM 959 C CA . ARG A 1 124 ? -2.558 11.035 17.768 1.00 97.19 124 ARG A CA 1
ATOM 960 C C . ARG A 1 124 ? -1.036 11.104 17.965 1.00 97.19 124 ARG A C 1
ATOM 962 O O . ARG A 1 124 ? -0.486 12.100 18.435 1.00 97.19 124 ARG A O 1
ATOM 969 N N . ARG A 1 125 ? -0.328 10.047 17.578 1.00 97.56 125 ARG A N 1
ATOM 970 C CA . ARG A 1 125 ? 1.134 9.934 17.579 1.00 97.56 125 ARG A CA 1
ATOM 971 C C . ARG A 1 125 ? 1.688 10.376 16.229 1.00 97.56 125 ARG A C 1
ATOM 973 O O . ARG A 1 125 ? 2.181 9.570 15.444 1.00 97.56 125 ARG A O 1
ATOM 980 N N . TRP A 1 126 ? 1.638 11.683 15.980 1.00 96.94 126 TRP A N 1
ATOM 981 C CA . TRP A 1 126 ? 2.074 12.298 14.719 1.00 96.94 126 TRP A CA 1
ATOM 982 C C . TRP A 1 126 ? 3.504 11.944 14.310 1.00 96.94 126 TRP A C 1
ATOM 984 O O . TRP A 1 126 ? 3.780 11.825 13.120 1.00 96.94 126 TRP A O 1
ATOM 994 N N . TRP A 1 127 ? 4.397 11.695 15.272 1.00 97.88 127 TRP A N 1
ATOM 995 C CA . TRP A 1 127 ? 5.756 11.237 14.984 1.00 97.88 127 TRP A CA 1
ATOM 996 C C . TRP A 1 127 ? 5.776 9.938 14.164 1.00 97.88 127 TRP A C 1
ATOM 998 O O . TRP A 1 127 ? 6.630 9.791 13.300 1.00 97.88 127 TRP A O 1
ATOM 1008 N N . ALA A 1 128 ? 4.832 9.016 14.388 1.00 97.94 128 ALA A N 1
ATOM 1009 C CA . ALA A 1 128 ? 4.769 7.742 13.672 1.00 97.94 128 ALA A CA 1
ATOM 1010 C C . ALA A 1 128 ? 4.266 7.933 12.236 1.00 97.94 128 ALA A C 1
ATOM 1012 O O . ALA A 1 128 ? 4.778 7.301 11.315 1.00 97.94 128 ALA A O 1
ATOM 1013 N N . VAL A 1 129 ? 3.323 8.862 12.039 1.00 98.12 129 VAL A N 1
ATOM 1014 C CA . VAL A 1 129 ? 2.860 9.283 10.709 1.00 98.12 129 VAL A CA 1
ATOM 1015 C C . VAL A 1 129 ? 4.016 9.911 9.934 1.00 98.12 129 VAL A C 1
ATOM 1017 O O . VAL A 1 129 ? 4.323 9.483 8.825 1.00 98.12 129 VAL A O 1
ATOM 1020 N N . VAL A 1 130 ? 4.702 10.883 10.542 1.00 98.12 130 VAL A N 1
ATOM 1021 C CA . VAL A 1 130 ? 5.852 11.563 9.934 1.00 98.12 130 VAL A CA 1
ATOM 1022 C C . VAL A 1 130 ? 6.970 10.572 9.633 1.00 98.12 130 VAL A C 1
ATOM 1024 O O . VAL A 1 130 ? 7.528 10.621 8.542 1.00 98.12 130 VAL A O 1
ATOM 1027 N N . LEU A 1 131 ? 7.268 9.642 10.544 1.00 98.19 131 LEU A N 1
ATOM 1028 C CA . LEU A 1 131 ? 8.266 8.597 10.327 1.00 98.19 131 LEU A CA 1
ATOM 1029 C C . LEU A 1 131 ? 7.899 7.716 9.128 1.00 98.19 131 LEU A C 1
ATOM 1031 O O . LEU A 1 131 ? 8.726 7.538 8.237 1.00 98.19 131 LEU A O 1
ATOM 1035 N N . ALA A 1 132 ? 6.667 7.202 9.072 1.00 98.00 132 ALA A N 1
ATOM 1036 C CA . ALA A 1 132 ? 6.210 6.356 7.973 1.00 98.00 132 ALA A CA 1
ATOM 1037 C C . ALA A 1 132 ? 6.300 7.071 6.615 1.00 98.00 132 ALA A C 1
ATOM 1039 O O . ALA A 1 132 ? 6.821 6.506 5.653 1.00 98.00 132 ALA A O 1
ATOM 1040 N N . LEU A 1 133 ? 5.848 8.328 6.552 1.00 97.88 133 LEU A N 1
ATOM 1041 C CA . LEU A 1 133 ? 5.924 9.151 5.344 1.00 97.88 133 LEU A CA 1
ATOM 1042 C C . LEU A 1 133 ? 7.373 9.477 4.965 1.00 97.88 133 LEU A C 1
ATOM 1044 O O . LEU A 1 133 ? 7.724 9.393 3.792 1.00 97.88 133 LEU A O 1
ATOM 1048 N N . SER A 1 134 ? 8.226 9.793 5.941 1.00 96.75 134 SER A N 1
ATOM 1049 C CA . SER A 1 134 ? 9.637 10.126 5.702 1.00 96.75 134 SER A CA 1
ATOM 1050 C C . SER A 1 134 ? 10.409 8.925 5.166 1.00 96.75 134 SER A C 1
ATOM 1052 O O . SER A 1 134 ? 11.126 9.057 4.180 1.00 96.75 134 SER A O 1
ATOM 1054 N N . VAL A 1 135 ? 10.219 7.739 5.758 1.00 96.56 135 VAL A N 1
ATOM 1055 C CA . VAL A 1 135 ? 10.839 6.493 5.280 1.00 96.56 135 VAL A CA 1
ATOM 1056 C C . VAL A 1 135 ? 10.360 6.160 3.867 1.00 96.56 135 VAL A C 1
ATOM 1058 O O . VAL A 1 135 ? 11.167 5.796 3.015 1.00 96.56 135 VAL A O 1
ATOM 1061 N N . ALA A 1 136 ? 9.068 6.333 3.584 1.00 95.88 136 ALA A N 1
ATOM 1062 C CA . ALA A 1 136 ? 8.520 6.109 2.249 1.00 95.88 136 ALA A CA 1
ATOM 1063 C C . ALA A 1 136 ? 9.016 7.132 1.209 1.00 95.88 136 ALA A C 1
ATOM 1065 O O . ALA A 1 136 ? 9.160 6.795 0.035 1.00 95.88 136 ALA A O 1
ATOM 1066 N N . ALA A 1 137 ? 9.315 8.364 1.631 1.00 95.25 137 ALA A N 1
ATOM 1067 C CA . ALA A 1 137 ? 9.831 9.429 0.774 1.00 95.25 137 ALA A CA 1
ATOM 1068 C C . ALA A 1 137 ? 11.324 9.279 0.423 1.00 95.25 137 ALA A C 1
ATOM 1070 O O . ALA A 1 137 ? 11.787 9.948 -0.500 1.00 95.25 137 ALA A O 1
ATOM 1071 N N . ILE A 1 138 ? 12.076 8.389 1.089 1.00 93.44 138 ILE A N 1
ATOM 1072 C CA . ILE A 1 138 ? 13.491 8.114 0.762 1.00 93.44 138 ILE A CA 1
ATOM 1073 C C . ILE A 1 138 ? 13.655 7.735 -0.717 1.00 93.44 138 ILE A C 1
ATOM 1075 O O . ILE A 1 138 ? 14.628 8.145 -1.350 1.00 93.44 138 ILE A O 1
ATOM 1079 N N . GLN A 1 139 ? 12.673 7.033 -1.289 1.00 90.44 139 GLN A N 1
ATOM 1080 C CA . GLN A 1 139 ? 12.680 6.600 -2.687 1.00 90.44 139 GLN A CA 1
ATOM 1081 C C . GLN A 1 139 ? 12.771 7.767 -3.689 1.00 90.44 139 GLN A C 1
ATOM 1083 O O . GLN A 1 139 ? 13.280 7.582 -4.792 1.00 90.44 139 GLN A O 1
ATOM 1088 N N . LEU A 1 140 ? 12.338 8.979 -3.309 1.00 90.56 140 LEU A N 1
ATOM 1089 C CA . LEU A 1 140 ? 12.448 10.178 -4.153 1.00 90.56 140 LEU A CA 1
ATOM 1090 C C . LEU A 1 140 ? 13.904 10.605 -4.380 1.00 90.56 140 LEU A C 1
ATOM 1092 O O . LEU A 1 140 ? 14.223 11.190 -5.411 1.00 90.56 140 LEU A O 1
ATOM 1096 N N . TRP A 1 141 ? 14.783 10.300 -3.425 1.00 92.75 141 TRP A N 1
ATOM 1097 C CA . TRP A 1 141 ? 16.213 10.610 -3.484 1.00 92.75 141 TRP A CA 1
ATOM 1098 C C . TRP A 1 141 ? 17.046 9.387 -3.873 1.00 92.75 141 TRP A C 1
ATOM 1100 O O . TRP A 1 141 ? 18.091 9.513 -4.507 1.00 92.75 141 TRP A O 1
ATOM 1110 N N . LEU A 1 142 ? 16.582 8.194 -3.493 1.00 92.19 142 LEU A N 1
ATOM 1111 C CA . LEU A 1 142 ? 17.252 6.916 -3.707 1.00 92.19 142 LEU A CA 1
ATOM 1112 C C . LEU A 1 142 ? 16.266 5.915 -4.335 1.00 92.19 142 LEU A C 1
ATOM 1114 O O . LEU A 1 142 ? 15.712 5.087 -3.617 1.00 92.19 142 LEU A O 1
ATOM 1118 N N . PRO A 1 143 ? 16.069 5.919 -5.667 1.00 86.06 143 PRO A N 1
ATOM 1119 C CA . PRO A 1 143 ? 15.029 5.111 -6.323 1.00 86.06 143 PRO A CA 1
ATOM 1120 C C . PRO A 1 143 ? 15.131 3.596 -6.089 1.00 86.06 143 PRO A C 1
ATOM 1122 O O . PRO A 1 143 ? 14.133 2.886 -6.170 1.00 86.06 143 PRO A O 1
ATOM 1125 N N . ALA A 1 144 ? 16.331 3.095 -5.777 1.00 87.75 144 ALA A N 1
ATOM 1126 C CA . ALA A 1 144 ? 16.591 1.687 -5.469 1.00 87.75 144 ALA A CA 1
ATOM 1127 C C . ALA A 1 144 ? 16.440 1.336 -3.972 1.00 87.75 144 ALA A C 1
ATOM 1129 O O . ALA A 1 144 ? 16.837 0.246 -3.552 1.00 87.75 144 ALA A O 1
ATOM 1130 N N . VAL A 1 145 ? 15.923 2.254 -3.151 1.00 91.25 145 VAL A N 1
ATOM 1131 C CA . VAL A 1 145 ? 15.768 2.096 -1.701 1.00 91.25 145 VAL A CA 1
ATOM 1132 C C . VAL A 1 145 ? 14.367 2.530 -1.283 1.00 91.25 145 VAL A C 1
ATOM 1134 O O . VAL A 1 145 ? 13.897 3.600 -1.662 1.00 91.25 145 VAL A O 1
ATOM 1137 N N . GLY A 1 146 ? 13.723 1.717 -0.450 1.00 91.50 146 GLY A N 1
ATOM 1138 C CA . GLY A 1 146 ? 12.410 2.018 0.111 1.00 91.50 146 GLY A CA 1
ATOM 1139 C C . GLY A 1 146 ? 11.323 1.043 -0.341 1.00 91.50 146 GLY A C 1
ATOM 1140 O O . GLY A 1 146 ? 11.623 0.008 -0.936 1.00 91.50 146 GLY A O 1
ATOM 1141 N N . PRO A 1 147 ? 10.061 1.330 0.008 1.00 93.06 147 PRO A N 1
ATOM 1142 C CA . PRO A 1 147 ? 8.933 0.448 -0.262 1.00 93.06 147 PRO A CA 1
ATOM 1143 C C . PRO A 1 147 ? 8.439 0.559 -1.714 1.00 93.06 147 PRO A C 1
ATOM 1145 O O . PRO A 1 147 ? 8.447 1.647 -2.280 1.00 93.06 147 PRO A O 1
ATOM 1148 N N . ASP A 1 148 ? 7.936 -0.542 -2.276 1.00 90.06 148 ASP A N 1
ATOM 1149 C CA . ASP A 1 148 ? 7.526 -0.676 -3.689 1.00 90.06 148 ASP A CA 1
ATOM 1150 C C . ASP A 1 148 ? 6.608 0.461 -4.185 1.00 90.06 148 ASP A C 1
ATOM 1152 O O . ASP A 1 148 ? 6.859 1.069 -5.222 1.00 90.06 148 ASP A O 1
ATOM 1156 N N . TYR A 1 149 ? 5.588 0.820 -3.396 1.00 91.88 149 TYR A N 1
ATOM 1157 C CA . TYR A 1 149 ? 4.636 1.894 -3.728 1.00 91.88 149 TYR A CA 1
ATOM 1158 C C . TYR A 1 149 ? 4.982 3.265 -3.121 1.00 91.88 149 TYR A C 1
ATOM 1160 O O . TYR A 1 149 ? 4.193 4.209 -3.244 1.00 91.88 149 TYR A O 1
ATOM 1168 N N . GLY A 1 150 ? 6.134 3.388 -2.454 1.00 93.88 150 GLY A N 1
ATOM 1169 C CA . GLY A 1 150 ? 6.658 4.661 -1.961 1.00 93.88 150 GLY A CA 1
ATOM 1170 C C . GLY A 1 150 ? 5.690 5.459 -1.083 1.00 93.88 150 GLY A C 1
ATOM 1171 O O . GLY A 1 150 ? 4.825 4.920 -0.381 1.00 93.88 150 GLY A O 1
ATOM 1172 N N . LEU A 1 151 ? 5.839 6.785 -1.150 1.00 95.25 151 LEU A N 1
ATOM 1173 C CA . LEU A 1 151 ? 4.989 7.752 -0.452 1.00 95.25 151 LEU A CA 1
ATOM 1174 C C . LEU A 1 151 ? 3.514 7.620 -0.853 1.00 95.25 151 LEU A C 1
ATOM 1176 O O . LEU A 1 151 ? 2.638 7.654 0.011 1.00 95.25 151 LEU A O 1
ATOM 1180 N N . TYR A 1 152 ? 3.249 7.425 -2.149 1.00 96.06 152 TYR A N 1
ATOM 1181 C CA . TYR A 1 152 ? 1.901 7.233 -2.683 1.00 96.06 152 TYR A CA 1
ATOM 1182 C C . TYR A 1 152 ? 1.159 6.120 -1.934 1.00 96.06 152 TYR A C 1
ATOM 1184 O O . TYR A 1 152 ? 0.029 6.317 -1.490 1.00 96.06 152 TYR A O 1
ATOM 1192 N N . GLY A 1 153 ? 1.808 4.971 -1.739 1.00 96.88 153 GLY A N 1
ATOM 1193 C CA . GLY A 1 153 ? 1.164 3.827 -1.116 1.00 96.88 153 GLY A CA 1
ATOM 1194 C C . GLY A 1 153 ? 0.840 4.031 0.364 1.00 96.88 153 GLY A C 1
ATOM 1195 O O . GLY A 1 153 ? -0.239 3.646 0.818 1.00 96.88 153 GLY A O 1
ATOM 1196 N N . VAL A 1 154 ? 1.734 4.687 1.111 1.00 98.06 154 VAL A N 1
ATOM 1197 C CA . VAL A 1 154 ? 1.506 5.011 2.530 1.00 98.06 154 VAL A CA 1
ATOM 1198 C C . VAL A 1 154 ? 0.378 6.029 2.685 1.00 98.06 154 VAL A C 1
ATOM 1200 O O . VAL A 1 154 ? -0.507 5.834 3.520 1.00 98.06 154 VAL A O 1
ATOM 1203 N N . VAL A 1 155 ? 0.363 7.075 1.852 1.00 98.00 155 VAL A N 1
ATOM 1204 C CA . VAL A 1 155 ? -0.717 8.072 1.849 1.00 98.00 155 VAL A CA 1
ATOM 1205 C C . VAL A 1 155 ? -2.047 7.416 1.491 1.00 98.00 155 VAL A C 1
ATOM 1207 O O . VAL A 1 155 ? -3.031 7.657 2.179 1.00 98.00 155 VAL A O 1
ATOM 1210 N N . LEU A 1 156 ? -2.085 6.521 0.500 1.00 97.81 156 LEU A N 1
ATOM 1211 C CA . LEU A 1 156 ? -3.309 5.810 0.128 1.00 97.81 156 LEU A CA 1
ATOM 1212 C C . LEU A 1 156 ? -3.854 4.940 1.272 1.00 97.81 156 LEU A C 1
ATOM 1214 O O . LEU A 1 156 ? -5.064 4.922 1.504 1.00 97.81 156 LEU A O 1
ATOM 1218 N N . CYS A 1 157 ? -2.984 4.249 2.016 1.00 98.31 157 CYS A N 1
ATOM 1219 C CA . CYS A 1 157 ? -3.381 3.503 3.216 1.00 98.31 157 CYS A CA 1
ATOM 1220 C C . CYS A 1 157 ? -3.997 4.434 4.268 1.00 98.31 157 CYS A C 1
ATOM 1222 O O . CYS A 1 157 ? -5.078 4.157 4.788 1.00 98.31 157 CYS A O 1
ATOM 1224 N N . LEU A 1 158 ? -3.341 5.566 4.541 1.00 97.88 158 LEU A N 1
ATOM 1225 C CA . LEU A 1 158 ? -3.825 6.545 5.508 1.00 97.88 158 LEU A CA 1
ATOM 1226 C C . LEU A 1 158 ? -5.164 7.160 5.073 1.00 97.88 158 LEU A C 1
ATOM 1228 O O . LEU A 1 158 ? -6.101 7.195 5.864 1.00 97.88 158 LEU A O 1
ATOM 1232 N N . THR A 1 159 ? -5.297 7.573 3.812 1.00 97.44 159 THR A N 1
ATOM 1233 C CA . THR A 1 159 ? -6.552 8.079 3.237 1.00 97.44 159 THR A CA 1
ATOM 1234 C C . THR A 1 159 ? -7.666 7.042 3.335 1.00 97.44 159 THR A C 1
ATOM 1236 O O . THR A 1 159 ? -8.788 7.395 3.692 1.00 97.44 159 THR A O 1
ATOM 1239 N N . SER A 1 160 ? -7.356 5.765 3.085 1.00 96.12 160 SER A N 1
ATOM 1240 C CA . SER A 1 160 ? -8.323 4.670 3.216 1.00 96.12 160 SER A CA 1
ATOM 1241 C C . SER A 1 160 ? -8.882 4.558 4.628 1.00 96.12 160 SER A C 1
ATOM 1243 O O . SER A 1 160 ? -10.073 4.326 4.788 1.00 96.12 160 SER A O 1
ATOM 1245 N N . PHE A 1 161 ? -8.042 4.755 5.643 1.00 96.19 161 PHE A N 1
ATOM 1246 C CA . PHE A 1 161 ? -8.452 4.730 7.042 1.00 96.19 161 PHE A CA 1
ATOM 1247 C C . PHE A 1 161 ? -9.206 5.994 7.467 1.00 96.19 161 PHE A C 1
ATOM 1249 O O . PHE A 1 161 ? -10.292 5.903 8.032 1.00 96.19 161 PHE A O 1
ATOM 1256 N N . VAL A 1 162 ? -8.668 7.178 7.167 1.00 95.75 162 VAL A N 1
ATOM 1257 C CA . VAL A 1 162 ? -9.258 8.458 7.597 1.00 95.75 162 VAL A CA 1
ATOM 1258 C C . VAL A 1 162 ? -10.631 8.677 6.968 1.00 95.75 162 VAL A C 1
ATOM 1260 O O . VAL A 1 162 ? -11.560 9.118 7.640 1.00 95.75 162 VAL A O 1
ATOM 1263 N N . LEU A 1 163 ? -10.780 8.337 5.687 1.00 94.69 163 LEU A N 1
ATOM 1264 C CA . LEU A 1 163 ? -12.033 8.495 4.950 1.00 94.69 163 LEU A CA 1
ATOM 1265 C C . LEU A 1 163 ? -12.875 7.218 4.951 1.00 94.69 163 LEU A C 1
ATOM 1267 O O . LEU A 1 163 ? -13.885 7.158 4.253 1.00 94.69 163 LEU A O 1
ATOM 1271 N N . PHE A 1 164 ? -12.511 6.208 5.753 1.00 91.19 164 PHE A N 1
ATOM 1272 C CA . PHE A 1 164 ? -13.186 4.908 5.760 1.00 91.19 164 PHE A CA 1
ATOM 1273 C C . PHE A 1 164 ? -14.695 5.039 5.985 1.00 91.19 164 PHE A C 1
ATOM 1275 O O . PHE A 1 164 ? -15.467 4.274 5.416 1.00 91.19 164 PHE A O 1
ATOM 1282 N N . GLN A 1 165 ? -15.110 6.046 6.767 1.00 87.31 165 GLN A N 1
ATOM 1283 C CA . GLN A 1 165 ? -16.499 6.363 7.110 1.00 87.31 165 GLN A CA 1
ATOM 1284 C C . GLN A 1 165 ? -17.193 7.335 6.135 1.00 87.31 165 GLN A C 1
ATOM 1286 O O . GLN A 1 165 ? -18.393 7.559 6.252 1.00 87.31 165 GLN A O 1
ATOM 1291 N N . HIS A 1 166 ? -16.538 7.814 5.074 1.00 90.50 166 HIS A N 1
ATOM 1292 C CA . HIS A 1 166 ? -17.119 8.756 4.104 1.00 90.50 166 HIS A CA 1
ATOM 1293 C C . HIS A 1 166 ? -16.921 8.265 2.661 1.00 90.50 166 HIS A C 1
ATOM 1295 O O . HIS A 1 166 ? -15.916 8.574 2.034 1.00 90.50 166 HIS A O 1
ATOM 1301 N N . ARG A 1 167 ? -17.883 7.499 2.118 1.00 87.44 167 ARG A N 1
ATOM 1302 C CA . ARG A 1 167 ? -17.732 6.760 0.840 1.00 87.44 167 ARG A CA 1
ATOM 1303 C C . ARG A 1 167 ? -17.340 7.648 -0.342 1.00 87.44 167 ARG A C 1
ATOM 1305 O O . ARG A 1 167 ? -16.389 7.343 -1.052 1.00 87.44 167 ARG A O 1
ATOM 1312 N N . GLU A 1 168 ? -18.052 8.753 -0.531 1.00 90.62 168 GLU A N 1
ATOM 1313 C CA . GLU A 1 168 ? -17.783 9.684 -1.632 1.00 90.62 168 GLU A CA 1
ATOM 1314 C C . GLU A 1 168 ? -16.407 10.334 -1.484 1.00 90.62 168 GLU A C 1
ATOM 1316 O O . GLU A 1 168 ? -15.627 10.366 -2.432 1.00 90.62 168 GLU A O 1
ATOM 1321 N N . GLN A 1 169 ? -16.061 10.771 -0.271 1.00 93.81 169 GLN A N 1
ATOM 1322 C CA . GLN A 1 169 ? -14.756 11.367 0.012 1.00 93.81 169 GLN A CA 1
ATOM 1323 C C . GLN A 1 169 ? -13.626 10.351 -0.157 1.00 93.81 169 GLN A C 1
ATOM 1325 O O . GLN A 1 1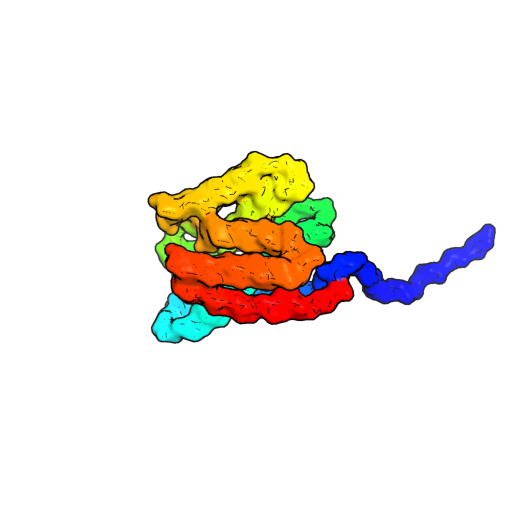69 ? -12.571 10.704 -0.669 1.00 93.81 169 GLN A O 1
ATOM 1330 N N . LEU A 1 170 ? -13.843 9.090 0.222 1.00 93.94 170 LEU A N 1
ATOM 1331 C CA . LEU A 1 170 ? -12.898 7.999 0.014 1.00 93.94 170 LEU A CA 1
ATOM 1332 C C . LEU A 1 170 ? -12.630 7.784 -1.479 1.00 93.94 170 LEU A C 1
ATOM 1334 O O . LEU A 1 170 ? -11.470 7.740 -1.884 1.00 93.94 170 LEU A O 1
ATOM 1338 N N . ALA A 1 171 ? -13.686 7.711 -2.294 1.00 94.81 171 ALA A N 1
ATOM 1339 C CA . ALA A 1 171 ? -13.571 7.571 -3.743 1.00 94.81 171 ALA A CA 1
ATOM 1340 C C . ALA A 1 171 ? -12.863 8.771 -4.386 1.00 94.81 171 ALA A C 1
ATOM 1342 O O . ALA A 1 171 ? -11.965 8.584 -5.206 1.00 94.81 171 ALA A O 1
ATOM 1343 N N . ILE A 1 172 ? -13.212 9.994 -3.975 1.00 96.31 172 ILE A N 1
ATOM 1344 C CA . ILE A 1 172 ? -12.551 11.220 -4.437 1.00 96.31 172 ILE A CA 1
ATOM 1345 C C . ILE A 1 172 ? -11.080 11.220 -4.011 1.00 96.31 172 ILE A C 1
ATOM 1347 O O . ILE A 1 172 ? -10.209 11.478 -4.833 1.00 96.31 172 ILE A O 1
ATOM 1351 N N . GLY A 1 173 ? -10.780 10.889 -2.755 1.00 96.62 173 GLY A N 1
ATOM 1352 C CA . GLY A 1 173 ? -9.421 10.848 -2.220 1.00 96.62 173 GLY A CA 1
ATOM 1353 C C . GLY A 1 173 ? -8.541 9.838 -2.953 1.00 96.62 173 GLY A C 1
ATOM 1354 O O . GLY A 1 173 ? -7.441 10.181 -3.381 1.00 96.62 173 GLY A O 1
ATOM 1355 N N . HIS A 1 174 ? -9.041 8.618 -3.170 1.00 96.69 174 HIS A N 1
ATOM 1356 C CA . HIS A 1 174 ? -8.362 7.606 -3.987 1.00 96.69 174 HIS A CA 1
ATOM 1357 C C . HIS A 1 174 ? -8.175 8.091 -5.423 1.00 96.69 174 HIS A C 1
ATOM 1359 O O . HIS A 1 174 ? -7.061 8.046 -5.940 1.00 96.69 174 HIS A O 1
ATOM 1365 N N . GLY A 1 175 ? -9.228 8.629 -6.043 1.00 96.94 175 GLY A N 1
ATOM 1366 C CA . GLY A 1 175 ? -9.174 9.134 -7.411 1.00 96.94 175 GLY A CA 1
ATOM 1367 C C . GLY A 1 175 ? -8.145 10.245 -7.602 1.00 96.94 175 GLY A C 1
ATOM 1368 O O . GLY A 1 175 ? -7.316 10.164 -8.508 1.00 96.94 175 GLY A O 1
ATOM 1369 N N . LEU A 1 176 ? -8.132 11.236 -6.708 1.00 97.38 176 LEU A N 1
ATOM 1370 C CA . LEU A 1 176 ? -7.149 12.317 -6.708 1.00 97.38 176 LEU A CA 1
ATOM 1371 C C . LEU A 1 176 ? -5.727 11.780 -6.535 1.00 97.38 176 LEU A C 1
ATOM 1373 O O . LEU A 1 176 ? -4.837 12.185 -7.279 1.00 97.38 176 LEU A O 1
ATOM 1377 N N . LEU A 1 177 ? -5.508 10.841 -5.610 1.00 97.06 177 LEU A N 1
ATOM 1378 C CA . LEU A 1 177 ? -4.192 10.231 -5.409 1.00 97.06 177 LEU A CA 1
ATOM 1379 C C . LEU A 1 177 ? -3.732 9.428 -6.632 1.00 97.06 177 LEU A C 1
ATOM 1381 O O . LEU A 1 177 ? -2.561 9.510 -6.995 1.00 97.06 177 LEU A O 1
ATOM 1385 N N . HIS A 1 178 ? -4.623 8.679 -7.289 1.00 96.56 178 HIS A N 1
ATOM 1386 C CA . HIS A 1 178 ? -4.301 7.923 -8.505 1.00 96.56 178 HIS A CA 1
ATOM 1387 C C . HIS A 1 178 ? -3.934 8.841 -9.670 1.00 96.56 178 HIS A C 1
ATOM 1389 O O . HIS A 1 178 ? -2.936 8.596 -10.345 1.00 96.56 178 HIS A O 1
ATOM 1395 N N . VAL A 1 179 ? -4.707 9.908 -9.885 1.00 96.56 179 VAL A N 1
ATOM 1396 C CA . VAL A 1 179 ? -4.438 10.896 -10.938 1.00 96.56 179 VAL A CA 1
ATOM 1397 C C . VAL A 1 179 ? -3.138 11.642 -10.654 1.00 96.56 179 VAL A C 1
ATOM 1399 O O . VAL A 1 179 ? -2.287 11.737 -11.534 1.00 96.56 179 VAL A O 1
ATOM 1402 N N . LEU A 1 180 ? -2.93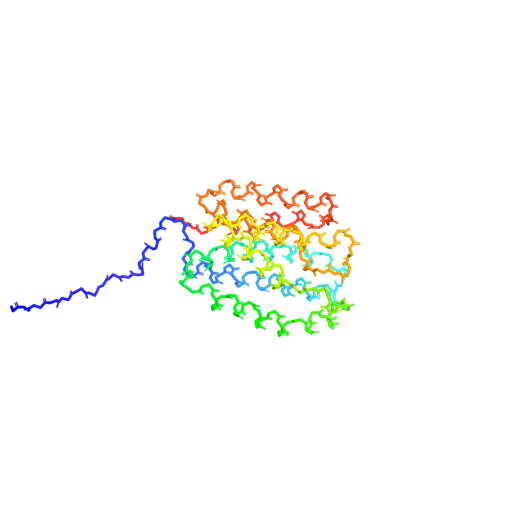7 12.106 -9.418 1.00 96.44 180 LEU A N 1
ATOM 1403 C CA . LEU A 1 180 ? -1.723 12.814 -9.021 1.00 96.44 180 LEU A CA 1
ATOM 1404 C C . LEU A 1 180 ? -0.481 11.928 -9.170 1.00 96.44 180 LEU A C 1
ATOM 1406 O O . LEU A 1 180 ? 0.508 12.356 -9.757 1.00 96.44 180 LEU A O 1
ATOM 1410 N N . ALA A 1 181 ? -0.537 10.679 -8.703 1.00 94.19 181 ALA A N 1
ATOM 1411 C CA . ALA A 1 181 ? 0.557 9.729 -8.888 1.00 94.19 181 ALA A CA 1
ATOM 1412 C C . ALA A 1 181 ? 0.783 9.384 -10.368 1.00 94.19 181 ALA A C 1
ATOM 1414 O O . ALA A 1 181 ? 1.926 9.209 -10.789 1.00 94.19 181 ALA A O 1
ATOM 1415 N N . GLY A 1 182 ? -0.297 9.342 -11.152 1.00 93.06 182 GLY A N 1
ATOM 1416 C CA . GLY A 1 182 ? -0.289 9.235 -12.607 1.00 93.06 182 GLY A CA 1
ATOM 1417 C C . GLY A 1 182 ? 0.539 10.322 -13.283 1.00 93.06 182 GLY A C 1
ATOM 1418 O O . GLY A 1 182 ? 1.389 10.034 -14.120 1.00 93.06 182 GLY A O 1
ATOM 1419 N N . ILE A 1 183 ? 0.304 11.570 -12.885 1.00 94.19 183 ILE A N 1
ATOM 1420 C CA . ILE A 1 183 ? 0.961 12.750 -13.451 1.00 94.19 183 ILE A CA 1
ATOM 1421 C C . ILE A 1 183 ? 2.412 12.869 -12.968 1.00 94.19 183 ILE A C 1
ATOM 1423 O O . ILE A 1 183 ? 3.290 13.201 -13.759 1.00 94.19 183 ILE A O 1
ATOM 1427 N N . LEU A 1 184 ? 2.670 12.619 -11.680 1.00 91.94 184 LEU A N 1
ATOM 1428 C CA . LEU A 1 184 ? 3.965 12.915 -11.058 1.00 91.94 184 LEU A CA 1
ATOM 1429 C C . LEU A 1 184 ? 4.990 11.780 -11.146 1.00 91.94 184 LEU A C 1
ATOM 1431 O O . LEU A 1 184 ? 6.183 12.059 -11.228 1.00 91.94 184 LEU A O 1
ATOM 1435 N N . PHE A 1 185 ? 4.554 10.519 -11.079 1.00 87.94 185 PHE A N 1
ATOM 1436 C CA . PHE A 1 185 ? 5.462 9.379 -10.905 1.00 87.94 185 PHE A CA 1
ATOM 1437 C C . PHE A 1 185 ? 5.299 8.328 -12.002 1.00 87.94 185 PHE A C 1
ATOM 1439 O O . PHE A 1 185 ? 6.261 7.995 -12.693 1.00 87.94 185 PHE A O 1
ATOM 1446 N N . TRP A 1 186 ? 4.085 7.796 -12.174 1.00 88.94 186 TRP A N 1
ATOM 1447 C CA . TRP A 1 186 ? 3.835 6.655 -13.055 1.00 88.94 186 TRP A CA 1
ATOM 1448 C C . TRP A 1 186 ? 2.528 6.832 -13.830 1.00 88.94 186 TRP A C 1
ATOM 1450 O O . TRP A 1 186 ? 1.477 6.524 -13.272 1.00 88.94 186 TRP A O 1
ATOM 1460 N N . PRO A 1 187 ? 2.553 7.175 -15.132 1.00 91.19 187 PRO A N 1
ATOM 1461 C CA . PRO A 1 187 ? 1.340 7.380 -15.938 1.00 91.19 187 PRO A CA 1
ATOM 1462 C C . PRO A 1 187 ? 0.333 6.226 -15.880 1.00 91.19 187 PRO A C 1
ATOM 1464 O O . PRO A 1 187 ? -0.875 6.441 -15.845 1.00 91.19 187 PRO A O 1
ATOM 1467 N N . SER A 1 188 ? 0.818 4.983 -15.770 1.00 88.06 188 SER A N 1
ATOM 1468 C CA . SER A 1 188 ? -0.048 3.806 -15.617 1.00 88.06 188 SER A CA 1
ATOM 1469 C C . SER A 1 188 ? -0.884 3.805 -14.329 1.00 88.06 188 SER A C 1
ATOM 1471 O O . SER A 1 188 ? -1.859 3.069 -14.239 1.00 88.06 188 SER A O 1
ATOM 1473 N N . GLN A 1 189 ? -0.531 4.601 -13.318 1.00 92.25 189 GLN A N 1
ATOM 1474 C CA . GLN A 1 189 ? -1.233 4.617 -12.037 1.00 92.25 189 GLN A CA 1
ATOM 1475 C C . GLN A 1 189 ? -2.647 5.199 -12.148 1.00 92.25 189 GLN A C 1
ATOM 1477 O O . GLN A 1 189 ? -3.497 4.857 -11.331 1.00 92.25 189 GLN A O 1
ATOM 1482 N N . VAL A 1 190 ? -2.943 5.978 -13.196 1.00 93.12 190 VAL A N 1
ATOM 1483 C CA . VAL A 1 190 ? -4.306 6.457 -13.486 1.00 93.12 190 VAL A CA 1
ATOM 1484 C C . VAL A 1 190 ? -5.286 5.289 -13.643 1.00 93.12 190 VAL A C 1
ATOM 1486 O O . VAL A 1 190 ? -6.438 5.387 -13.233 1.00 93.12 190 VAL A O 1
ATOM 1489 N N . TYR A 1 191 ? -4.834 4.136 -14.142 1.00 93.81 191 TYR A N 1
ATOM 1490 C CA . TYR A 1 191 ? -5.694 2.962 -14.296 1.00 93.81 191 TYR A CA 1
ATOM 1491 C C . TYR A 1 191 ? -6.155 2.347 -12.967 1.00 93.81 191 TYR A C 1
ATOM 1493 O O . TYR A 1 191 ? -7.133 1.601 -12.944 1.00 93.81 191 TYR A O 1
ATOM 1501 N N . ALA A 1 192 ? -5.528 2.707 -11.841 1.00 94.56 192 ALA A N 1
ATOM 1502 C CA . ALA A 1 192 ? -5.998 2.320 -10.514 1.00 94.56 192 ALA A CA 1
ATOM 1503 C C . ALA A 1 192 ? -7.390 2.884 -10.181 1.00 94.56 192 ALA A C 1
ATOM 1505 O O . ALA A 1 192 ? -8.049 2.359 -9.286 1.00 94.56 192 ALA A O 1
ATOM 1506 N N . LEU A 1 193 ? -7.887 3.880 -10.930 1.00 94.50 193 LEU A N 1
ATOM 1507 C CA . LEU A 1 193 ? -9.277 4.351 -10.850 1.00 94.50 193 LEU A CA 1
ATOM 1508 C C . LEU A 1 193 ? -10.299 3.216 -11.010 1.00 94.50 193 LEU A C 1
ATOM 1510 O O . LEU A 1 193 ? -11.369 3.273 -10.407 1.00 94.50 193 LEU A O 1
ATOM 1514 N N . ALA A 1 194 ? -9.953 2.151 -11.740 1.00 94.56 194 ALA A N 1
ATOM 1515 C CA . ALA A 1 194 ? -10.793 0.963 -11.872 1.00 94.56 194 ALA A CA 1
ATOM 1516 C C . ALA A 1 194 ? -11.033 0.223 -10.538 1.00 94.56 194 ALA A C 1
ATOM 1518 O O . ALA A 1 194 ? -11.938 -0.601 -10.459 1.00 94.56 194 ALA A O 1
ATOM 1519 N N . SER A 1 195 ? -10.272 0.526 -9.478 1.00 93.69 195 SER A N 1
ATOM 1520 C CA . SER A 1 195 ? -10.500 -0.010 -8.128 1.00 93.69 195 SER A CA 1
ATOM 1521 C C . SER A 1 195 ? -11.664 0.653 -7.383 1.00 93.69 195 SER A C 1
ATOM 1523 O O . SER A 1 195 ? -12.243 0.033 -6.492 1.00 93.69 195 SER A O 1
ATOM 1525 N N . ILE A 1 196 ? -12.053 1.880 -7.752 1.00 93.94 196 ILE A N 1
ATOM 1526 C CA . ILE A 1 196 ? -13.050 2.671 -7.014 1.00 93.94 196 ILE A CA 1
ATOM 1527 C C . ILE A 1 196 ? -14.412 1.960 -6.916 1.00 93.94 196 ILE A C 1
ATOM 1529 O O . ILE A 1 196 ? -14.945 1.893 -5.807 1.00 93.94 196 ILE A O 1
ATOM 1533 N N . PRO A 1 197 ? -14.977 1.370 -7.992 1.00 93.62 197 PRO A N 1
ATOM 1534 C CA . PRO A 1 197 ? -16.238 0.634 -7.891 1.00 93.62 197 PRO A CA 1
ATOM 1535 C C . PRO A 1 197 ? -16.184 -0.524 -6.887 1.00 93.62 197 PRO A C 1
ATOM 1537 O O . PRO A 1 197 ? -17.143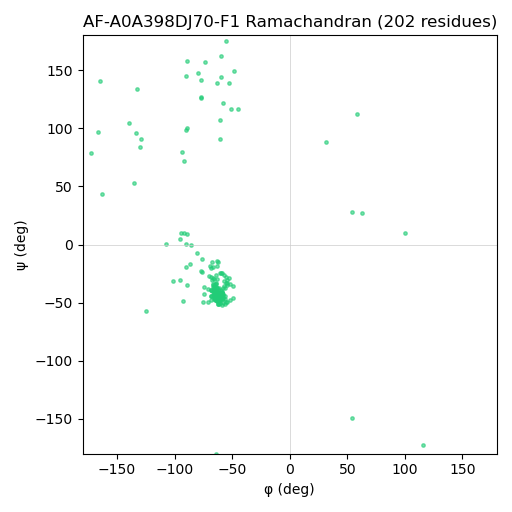 -0.735 -6.152 1.00 93.62 197 PRO A O 1
ATOM 1540 N N . PHE A 1 198 ? -15.055 -1.236 -6.801 1.00 91.25 198 PHE A N 1
ATOM 1541 C CA . PHE A 1 198 ? -14.867 -2.333 -5.847 1.00 91.25 198 PHE A CA 1
ATOM 1542 C C . PHE A 1 198 ? -14.796 -1.829 -4.403 1.00 91.25 198 PHE A C 1
ATOM 1544 O O . PHE A 1 198 ? -15.378 -2.436 -3.511 1.00 91.25 198 PHE A O 1
ATOM 1551 N N . ILE A 1 199 ? -14.134 -0.695 -4.170 1.00 88.94 199 ILE A N 1
ATOM 1552 C CA . ILE A 1 199 ? -14.060 -0.056 -2.846 1.00 88.94 199 ILE A CA 1
ATOM 1553 C C . ILE A 1 199 ? -15.442 0.450 -2.403 1.00 88.94 199 ILE A C 1
ATOM 1555 O O . ILE A 1 199 ? -15.783 0.404 -1.222 1.00 88.94 199 ILE A O 1
ATOM 1559 N N . LEU A 1 200 ? -16.261 0.905 -3.354 1.00 89.06 200 LEU A N 1
ATOM 1560 C CA . LEU A 1 200 ? -17.633 1.356 -3.122 1.00 89.06 200 LEU A CA 1
ATOM 1561 C C . LEU A 1 200 ? -18.672 0.228 -3.148 1.00 89.06 200 LEU A C 1
ATOM 1563 O O . LEU A 1 200 ? -19.858 0.497 -2.937 1.00 89.06 200 LEU A O 1
ATOM 1567 N N . TRP A 1 201 ? -18.272 -1.020 -3.381 1.00 85.19 201 TRP A N 1
ATOM 1568 C CA . TRP A 1 201 ? -19.210 -2.136 -3.448 1.00 85.19 201 TRP A CA 1
ATOM 1569 C C . TRP A 1 201 ? -19.800 -2.511 -2.078 1.00 85.19 201 TRP A C 1
ATOM 1571 O O . TRP A 1 201 ? -21.025 -2.556 -2.000 1.00 85.19 201 TRP A O 1
ATOM 1581 N N . PRO A 1 202 ? -19.030 -2.706 -0.986 1.00 79.56 202 PRO A N 1
ATOM 1582 C CA . PRO A 1 202 ? -19.576 -3.230 0.270 1.00 79.56 202 PRO A CA 1
ATOM 1583 C C . PRO A 1 202 ? -20.674 -2.327 0.874 1.00 79.56 202 PRO A C 1
ATOM 1585 O O . PRO A 1 202 ? -20.339 -1.242 1.363 1.00 79.56 202 PRO A O 1
ATOM 1588 N N . PRO A 1 203 ? -21.969 -2.707 0.828 1.00 64.44 203 PRO A N 1
ATOM 1589 C CA . PRO A 1 203 ? -23.052 -1.934 1.421 1.00 64.44 203 PRO A CA 1
ATOM 1590 C C . PRO A 1 203 ? -22.815 -1.790 2.924 1.00 64.44 203 PRO A C 1
ATOM 1592 O O . PRO A 1 203 ? -22.232 -2.668 3.558 1.00 64.44 203 PRO A O 1
ATOM 1595 N N . ARG A 1 204 ? -23.196 -0.628 3.446 1.00 60.69 204 ARG A N 1
ATOM 1596 C CA . ARG A 1 204 ? -22.932 -0.221 4.821 1.00 60.69 204 ARG A CA 1
ATOM 1597 C C . ARG A 1 204 ? -24.063 -0.561 5.764 1.00 60.69 204 ARG A C 1
ATOM 1599 O O . ARG A 1 204 ? -25.219 -0.448 5.307 1.00 60.69 204 ARG A O 1
#

Mean predicted aligned error: 6.55 Å

Radius of gyration: 18.27 Å; Cα contacts (8 Å, |Δi|>4): 262; chains: 1; bounding box: 53×34×63 Å

InterPro domains:
  IPR008875 TraX [PF05857] (24-170)

Sequence (204 aa):
MSTLTNADEGPSSLGNGQPTLEQSDALKLVAIVSMTIDHVGAILLPQVGWLRIIGRVAFPLFAYQLAAGYLHTHNLSRYVLRLAIWGLIAQPIYMIAFGVRPWTLNIFGTLLLGLLAIWGWDHRRWWAVVLALSVAAIQLWLPAVGPDYGLYGVVLCLTSFVLFQHREQLAIGHGLLHVLAGILFWPSQVYALASIPFILWPPR

Solvent-accessible surface area (backbone atoms only — not comparable to full-atom values): 10715 Å² total; per-residue (Å²): 134,86,81,88,83,88,85,82,81,68,86,76,81,67,74,86,48,54,60,52,72,68,55,47,51,51,48,50,48,54,20,52,52,24,40,49,44,18,51,49,18,63,64,79,36,63,88,48,60,68,34,47,40,53,18,37,27,13,57,61,42,49,23,40,49,49,32,54,50,54,77,72,50,91,52,64,69,63,50,54,48,53,45,50,53,53,31,62,66,45,35,64,54,49,26,68,69,70,71,49,51,89,56,40,30,45,63,42,46,20,49,51,33,12,49,41,23,40,53,12,56,76,70,69,36,57,67,41,30,52,48,31,48,52,54,19,43,43,27,82,81,37,79,68,34,29,26,67,50,25,40,64,41,27,51,46,18,32,47,32,45,76,28,54,89,36,68,70,58,30,47,49,51,51,42,52,50,24,46,49,40,14,74,75,77,38,64,68,37,40,46,26,52,74,29,43,64,65,74,66,54,58,70,93

Foldseek 3Di:
DDDDDDDDDDDPPPDDAAFDPVLLVVLLVQLVVLCVLLLCCVQPPVVPCVSVLSNLQNLLSVLLSLLSCLVPDPDVVVVLVVLVVVQVVCQVVCCVSVVADSQAGESSQLSSLLNQLQVCVVVVVVVSVVVSLVQLCVCVVVVRHGYPCGNLSSVSSNLSNVCSNPLVSNLVSQQVSQVVCCVPPNVSSNSNNVNSVSSNPRDD

Nearest PDB structures (foldseek):
  8auw-assembly1_D  TM=1.768E-01  e=1.378E+00  Homo sapiens

Secondary structure (DSSP, 8-state):
----------S---SSSPPPHHHHHHHHHHHHHHHHHHHHHHHH-TT-HHHHHHHTTHHHHHHHHHHHHHHH-S-HHHHHHHHHHHHHHHHHHHHHHHT--TTEE-HHHHHHHHHHHHHHHHTT-HHHHHHHHHHHHGGGT-TTSEETTHHHHHHHHHHHHHTTT-HHHHHHHHHHHHHHHHHHT-GGGGGGGGGHHHHT-S--